Protein 6XMV (pdb70)

B-factor: mean 55.08, std 20.06, range [18.05, 166.82]

Solvent-accessible surface area: 16038 Å² total; per-residue (Å²): 53,66,32,7,12,76,50,0,8,105,96,1,22,76,64,0,76,52,54,24,168,138,123,169,44,92,9,29,10,23,14,33,21,52,24,0,0,0,2,3,101,6,77,66,103,45,22,49,118,80,0,0,108,31,0,136,85,20,111,10,24,110,18,35,49,40,84,3,80,71,100,78,103,55,18,102,59,85,95,13,57,77,13,0,140,80,21,57,50,29,11,20,16,47,17,56,1,4,37,47,64,118,34,0,9,0,1,0,54,0,51,82,124,29,31,68,76,0,44,124,55,0,48,104,70,37,42,165,47,127,29,31,56,11,42,32,99,187,176,52,149,117,27,112,48,25,60,43,8,27,0,0,88,51,19,76,26,37,123,68,139,31,54,139,44,142,127,41,50,30,5,0,0,6,40,30,74,21,28,134,42,115,47,88,123,36,0,74,69,72,1,32,160,26,19,62,109,127,4,118,13,66,4,78,95,125,28,1,80,106,2,9,84,72,32,20,60,57,6,30,129,17,0,68,181,36,95,122,0,91,53,4,16,68,42,8,65,81,23,23,80,6,0,0,7,0,4,6,52,55,56,28,55,117,34,0,5,54,39,73,95,4,12,144,19,3,79,99,102,94,51,95,93,1,14,91,53,3,18,150,34,202,17,10,71,139,47,15,82,27,0,64,40,0,12,19,0,3,108,46,12,55,60,79,14,0,27

Organism: Enterobacteria phage T4 (NCBI:txid10665)

CATH classification: 1.10.530.40

Secondary structure (DSSP, 8-state):
-HHHHHHHHHHHHHHHHHHHHT---EEEEEEETTEEEEEEEESSHHHHHHHHHHHHT-TT-SEEEEEEEE--EEPPHHHHHHH-TTS-HHHHTTEEEEEETTEEEEEEEE-HHHHHHHHHHHHHHH-SSEEEEEEEE-----SPPP-HHHHHHHHH--EEEEEE-TTS-EEEETTEEEESSS-HHHHHHHHHHHH-S--TTB--HHHHHHHHHHHHHHHHHHHHHSTTTHHHHHTS-HHHHHHHHHHHHHHHHHHHHT-HHHHHHHHTT-HHHHHHHHTTSHHHHHSHHHHHHHHHHHHHSSSTTT-

Structure (mmCIF, N/CA/C/O backbone):
data_6XMV
#
_entry.id   6XMV
#
_cell.length_a   65.040
_cell.length_b   125.900
_cell.length_c   47.920
_cell.angle_alpha   90.000
_cell.angle_beta   90.000
_cell.angle_gamma   90.000
#
_symmetry.space_group_name_H-M   'P 21 21 2'
#
loop_
_entity.id
_entity.type
_entity.pdbx_description
1 polymer Hemolysin,Endolysin
2 non-polymer 'CHLORIDE ION'
3 water water
#
loop_
_atom_site.group_PDB
_atom_site.id
_atom_site.type_symbol
_atom_site.label_atom_id
_atom_site.label_alt_id
_atom_site.label_comp_id
_atom_site.label_asym_id
_atom_site.label_entity_id
_atom_site.label_seq_id
_atom_site.pdbx_PDB_ins_code
_atom_site.Cartn_x
_atom_site.Cartn_y
_atom_site.Cartn_z
_atom_site.occupancy
_atom_site.B_iso_or_equiv
_atom_site.auth_seq_id
_atom_site.auth_comp_id
_atom_site.auth_asym_id
_atom_site.auth_atom_id
_atom_site.pdbx_PDB_model_num
ATOM 1 N N . MET A 1 1 ? 85.518 149.854 22.497 1.00 47.84 46 MET A N 1
ATOM 2 C CA . MET A 1 1 ? 84.914 148.541 22.318 1.00 45.46 46 MET A CA 1
ATOM 3 C C . MET A 1 1 ? 84.202 148.440 20.971 1.00 40.97 46 MET A C 1
ATOM 4 O O . MET A 1 1 ? 84.238 147.399 20.318 1.00 43.03 46 MET A O 1
ATOM 17 N N . GLU A 1 2 ? 83.542 149.526 20.567 1.00 43.50 47 GLU A N 1
ATOM 18 C CA . GLU A 1 2 ? 82.963 149.586 19.229 1.00 45.68 47 GLU A CA 1
ATOM 19 C C . GLU A 1 2 ? 84.027 149.315 18.174 1.00 44.10 47 GLU A C 1
ATOM 20 O O . GLU A 1 2 ? 83.819 148.518 17.251 1.00 40.61 47 GLU A O 1
ATOM 32 N N . THR A 1 3 ? 85.188 149.962 18.308 1.00 45.23 48 THR A N 1
ATOM 33 C CA . THR A 1 3 ? 86.213 149.873 17.276 1.00 44.50 48 THR A CA 1
ATOM 34 C C . THR A 1 3 ? 86.913 148.520 17.306 1.00 44.38 48 THR A C 1
ATOM 35 O O . THR A 1 3 ? 87.265 147.976 16.254 1.00 45.04 48 THR A O 1
ATOM 46 N N . ASP A 1 4 ? 87.114 147.957 18.498 1.00 42.39 49 ASP A N 1
ATOM 47 C CA . ASP A 1 4 ? 87.759 146.651 18.598 1.00 43.17 49 ASP A CA 1
ATOM 48 C C . ASP A 1 4 ? 86.841 145.532 18.124 1.00 42.22 49 ASP A C 1
ATOM 49 O O . ASP A 1 4 ? 87.285 144.619 17.419 1.00 43.03 49 ASP A O 1
ATOM 58 N N . ASP A 1 5 ? 85.567 145.569 18.518 1.00 38.02 50 ASP A N 1
ATOM 59 C CA . ASP A 1 5 ? 84.623 144.575 18.026 1.00 39.13 50 ASP A CA 1
ATOM 60 C C . ASP A 1 5 ? 84.639 144.523 16.506 1.00 38.66 50 ASP A C 1
ATOM 61 O O . ASP A 1 5 ? 84.718 143.443 15.911 1.00 39.31 50 ASP A O 1
ATOM 70 N N . ASN A 1 6 ? 84.570 145.685 15.854 1.00 37.66 51 ASN A N 1
ATOM 71 C CA . ASN A 1 6 ? 84.547 145.691 14.395 1.00 38.53 51 ASN A CA 1
ATOM 72 C C . ASN A 1 6 ? 85.905 145.306 13.830 1.00 45.89 51 ASN A C 1
ATOM 73 O O . ASN A 1 6 ? 85.989 144.513 12.885 1.00 50.22 51 ASN A O 1
ATOM 84 N N . VAL A 1 7 ? 86.979 145.850 14.403 1.00 45.89 52 VAL A N 1
ATOM 85 C CA . VAL A 1 7 ? 88.318 145.593 13.880 1.00 45.42 52 VAL A CA 1
ATOM 86 C C . VAL A 1 7 ? 88.599 144.098 13.865 1.00 45.57 52 VAL A C 1
ATOM 87 O O . VAL A 1 7 ? 89.004 143.534 12.841 1.00 43.49 52 VAL A O 1
ATOM 100 N N . MET A 1 8 ? 88.376 143.432 15.000 1.00 46.38 53 MET A N 1
ATOM 101 C CA . MET A 1 8 ? 88.637 141.998 15.086 1.00 48.00 53 MET A CA 1
ATOM 102 C C . MET A 1 8 ? 87.747 141.21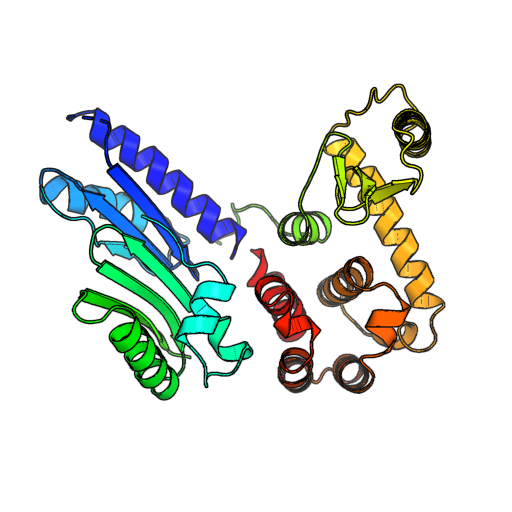7 14.128 1.00 44.91 53 MET A C 1
ATOM 103 O O . MET A 1 8 ? 88.225 140.356 13.381 1.00 51.03 53 MET A O 1
ATOM 117 N N . ALA A 1 9 ? 86.445 141.505 14.133 1.00 40.77 54 ALA A N 1
ATOM 118 C CA . ALA A 1 9 ? 85.525 140.753 13.288 1.00 48.92 54 ALA A CA 1
ATOM 119 C C . ALA A 1 9 ? 85.999 140.727 11.841 1.00 51.64 54 ALA A C 1
ATOM 120 O O . ALA A 1 9 ? 85.983 139.675 11.191 1.00 55.81 54 ALA A O 1
ATOM 127 N N . LEU A 1 10 ? 86.444 141.872 11.323 1.00 49.65 55 LEU A N 1
ATOM 128 C CA . LEU A 1 10 ? 86.855 141.927 9.925 1.00 51.74 55 LEU A CA 1
ATOM 129 C C . LEU A 1 10 ? 88.135 141.140 9.697 1.00 51.25 55 LEU A C 1
ATOM 130 O O . LEU A 1 10 ? 88.247 140.400 8.715 1.00 57.94 55 LEU A O 1
ATOM 146 N N . ARG A 1 11 ? 89.116 141.287 10.586 1.00 53.40 56 ARG A N 1
ATOM 147 C CA . ARG A 1 11 ? 90.351 140.532 10.425 1.00 49.47 56 ARG A CA 1
ATOM 148 C C . ARG A 1 11 ? 90.072 139.035 10.447 1.00 50.88 56 ARG A C 1
ATOM 149 O O . ARG A 1 11 ? 90.670 138.270 9.681 1.00 53.74 56 ARG A O 1
ATOM 170 N N . ILE A 1 12 ? 89.148 138.602 11.305 1.00 47.65 57 ILE A N 1
ATOM 171 C CA . ILE A 1 12 ? 88.766 137.195 11.341 1.00 47.92 57 ILE A CA 1
ATOM 172 C C . ILE A 1 12 ? 87.989 136.816 10.085 1.00 53.25 57 ILE A C 1
ATOM 173 O O . ILE A 1 12 ? 88.232 135.764 9.483 1.00 52.55 57 ILE A O 1
ATOM 189 N N . GLU A 1 13 ? 87.036 137.656 9.674 1.00 52.51 58 GLU A N 1
ATOM 190 C CA . GLU A 1 13 ? 86.311 137.397 8.434 1.00 51.72 58 GLU A CA 1
ATOM 191 C C . GLU A 1 13 ? 87.266 137.251 7.255 1.00 58.00 58 GLU A C 1
ATOM 192 O O . GLU A 1 13 ? 87.090 136.365 6.411 1.00 55.40 58 GLU A O 1
ATOM 204 N N . THR A 1 14 ? 88.294 138.103 7.187 1.00 62.34 59 THR A N 1
ATOM 205 C CA . THR A 1 14 ? 89.145 138.158 6.001 1.00 55.77 59 THR A CA 1
ATOM 206 C C . THR A 1 14 ? 90.232 137.093 6.027 1.00 53.81 59 THR A C 1
ATOM 207 O O . THR A 1 14 ? 90.513 136.469 4.998 1.00 57.25 59 THR A O 1
ATOM 218 N N . THR A 1 15 ? 90.871 136.879 7.177 1.00 51.20 60 THR A N 1
ATOM 219 C CA . THR A 1 15 ? 91.866 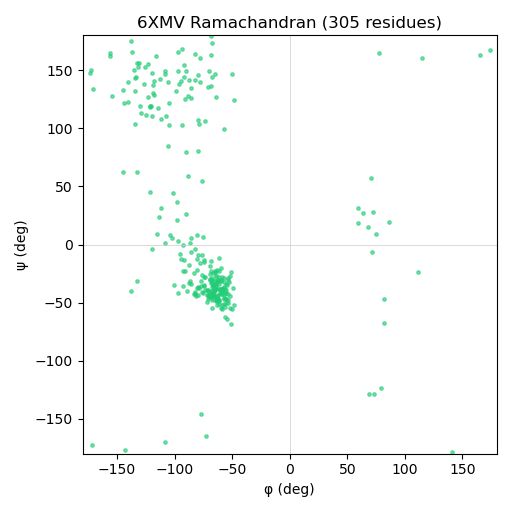135.816 7.244 1.00 59.08 60 THR A CA 1
ATOM 220 C C . THR A 1 15 ? 91.208 134.446 7.151 1.00 66.78 60 THR A C 1
ATOM 221 O O . THR A 1 15 ? 91.817 133.500 6.640 1.00 67.90 60 THR A O 1
ATOM 232 N N . ALA A 1 16 ? 89.964 134.326 7.623 1.00 65.93 61 ALA A N 1
ATOM 233 C CA . ALA A 1 16 ? 89.251 133.058 7.516 1.00 54.78 61 ALA A CA 1
ATOM 234 C C . ALA A 1 16 ? 88.847 132.777 6.073 1.00 56.77 61 ALA A C 1
ATOM 235 O O . ALA A 1 16 ? 89.097 131.685 5.551 1.00 70.64 61 ALA A O 1
ATOM 242 N N . ARG A 1 17 ? 88.224 133.751 5.406 1.00 58.35 62 ARG A N 1
ATOM 243 C CA . ARG A 1 17 ? 87.856 133.559 4.006 1.00 63.53 62 ARG A CA 1
ATOM 244 C C . ARG A 1 17 ? 89.065 133.188 3.158 1.00 72.45 62 ARG A C 1
ATOM 245 O O . ARG A 1 17 ? 88.937 132.419 2.198 1.00 73.85 62 ARG A O 1
ATOM 266 N N . SER A 1 18 ? 90.243 133.716 3.497 1.00 74.85 63 SER A N 1
ATOM 267 C CA . SER A 1 18 ? 91.455 133.364 2.765 1.00 68.61 63 SER A CA 1
ATOM 268 C C . SER A 1 18 ? 91.760 131.878 2.896 1.00 70.58 63 SER A C 1
ATOM 269 O O . SER A 1 18 ? 92.054 131.203 1.904 1.00 73.11 63 SER A O 1
ATOM 277 N N . TYR A 1 19 ? 91.696 131.350 4.121 1.00 71.19 64 TYR A N 1
ATOM 278 C CA . TYR A 1 19 ? 92.015 129.942 4.338 1.00 74.15 64 TYR A CA 1
ATOM 279 C C . TYR A 1 19 ? 91.004 129.028 3.656 1.00 78.11 64 TYR A C 1
ATOM 280 O O . TYR A 1 19 ? 91.370 127.964 3.144 1.00 81.34 64 TYR A O 1
ATOM 298 N N . LE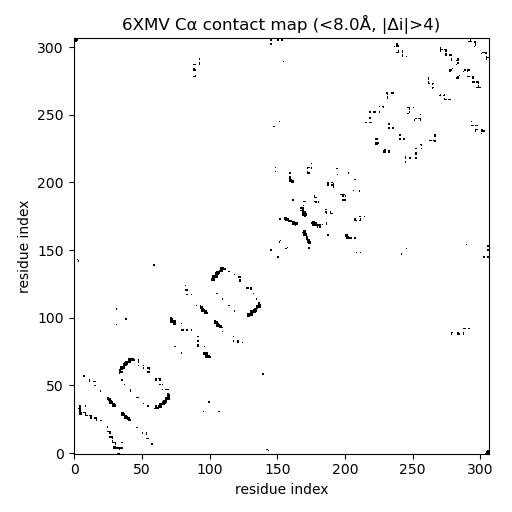U A 1 20 ? 89.728 129.416 3.644 1.00 70.46 65 LEU A N 1
ATOM 299 C CA . LEU A 1 20 ? 88.711 128.572 3.027 1.00 72.39 65 LEU A CA 1
ATOM 300 C C . LEU A 1 20 ? 88.968 128.417 1.534 1.00 76.22 65 LEU A C 1
ATOM 301 O O . LEU A 1 20 ? 89.029 127.296 1.016 1.00 80.21 65 LEU A O 1
ATOM 317 N N . ARG A 1 21 ? 89.130 129.538 0.826 1.00 80.07 66 ARG A N 1
ATOM 318 C CA . ARG A 1 21 ? 89.325 129.503 -0.620 1.00 80.44 66 ARG A CA 1
ATOM 319 C C . ARG A 1 21 ? 90.590 128.756 -1.030 1.00 83.12 66 ARG A C 1
ATOM 320 O O . ARG A 1 21 ? 90.760 128.471 -2.221 1.00 78.90 66 ARG A O 1
ATOM 341 N N . GLN A 1 22 ? 91.474 128.434 -0.085 1.00 80.13 67 GLN A N 1
ATOM 342 C CA . GLN A 1 22 ? 92.687 127.677 -0.360 1.00 79.30 67 GLN A CA 1
ATOM 343 C C . GLN A 1 22 ? 92.530 126.190 -0.047 1.00 78.34 67 GLN A C 1
ATOM 344 O O . GLN A 1 22 ? 93.533 125.498 0.159 1.00 72.65 67 GLN A O 1
ATOM 358 N N . ASN A 1 23 ? 91.296 125.691 -0.001 1.00 79.51 68 ASN A N 1
ATOM 359 C CA . ASN A 1 23 ? 91.035 124.263 0.181 1.00 78.48 68 ASN A CA 1
ATOM 360 C C . ASN A 1 23 ? 90.005 123.785 -0.836 1.00 68.57 68 ASN A C 1
ATOM 361 O O . ASN A 1 23 ? 89.362 122.754 -0.643 1.00 66.58 68 ASN A O 1
ATOM 372 N N . THR A 1 30 ? 82.491 133.018 -3.086 1.00 96.76 75 THR A N 1
ATOM 373 C CA . THR A 1 30 ? 81.744 131.776 -2.919 1.00 108.37 75 THR A CA 1
ATOM 374 C C . THR A 1 30 ? 81.499 131.391 -1.447 1.00 115.49 75 THR A C 1
ATOM 375 O O . THR A 1 30 ? 80.368 131.056 -1.093 1.00 119.99 75 THR A O 1
ATOM 385 N N . PRO A 1 31 ? 82.521 131.444 -0.589 1.00 110.56 76 PRO A N 1
ATOM 386 C CA . PRO A 1 31 ? 82.358 130.914 0.772 1.00 100.21 76 PRO A CA 1
ATOM 387 C C . PRO A 1 31 ? 81.388 131.753 1.593 1.00 96.02 76 PRO A C 1
ATOM 388 O O . PRO A 1 31 ? 80.915 132.813 1.177 1.00 91.15 76 PRO A O 1
ATOM 399 N N . GLN A 1 32 ? 81.097 131.252 2.793 1.00 89.44 77 GLN A N 1
ATOM 400 C CA . GLN A 1 32 ? 80.137 131.877 3.703 1.00 81.57 77 GLN A CA 1
ATOM 401 C C . GLN A 1 32 ? 80.742 131.924 5.103 1.00 72.25 77 GLN A C 1
ATOM 402 O O . GLN A 1 32 ? 80.789 130.907 5.802 1.00 64.30 77 GLN A O 1
ATOM 416 N N . ILE A 1 33 ? 81.201 133.106 5.508 1.00 70.50 78 ILE A N 1
ATOM 417 C CA . ILE A 1 33 ? 81.654 133.350 6.872 1.00 64.17 78 ILE A CA 1
ATOM 418 C C . ILE A 1 33 ? 81.192 134.734 7.291 1.00 53.57 78 ILE A C 1
ATOM 419 O O . ILE A 1 33 ? 81.228 135.682 6.501 1.00 56.75 78 ILE A O 1
ATOM 435 N N . SER A 1 34 ? 80.758 134.843 8.541 1.00 48.53 79 SER A N 1
ATOM 436 C CA . SER A 1 34 ? 80.338 136.110 9.111 1.00 51.95 79 SER A CA 1
ATOM 437 C C . SER A 1 34 ? 80.749 136.115 10.572 1.00 45.72 79 SER A C 1
ATOM 438 O O . SER A 1 34 ? 80.533 135.129 11.282 1.00 42.37 79 SER A O 1
ATOM 446 N N . VAL A 1 35 ? 81.359 137.213 11.007 1.00 45.54 80 VAL A N 1
ATOM 447 C CA . VAL A 1 35 ? 81.779 137.394 12.389 1.00 39.96 80 VAL A CA 1
ATOM 448 C C . VAL A 1 35 ? 81.048 138.604 12.944 1.00 40.69 80 VAL A C 1
ATOM 449 O O . VAL A 1 35 ? 81.036 139.670 12.318 1.00 43.28 80 VAL A O 1
ATOM 462 N N . VAL A 1 36 ? 80.439 138.436 14.109 1.00 37.11 81 VAL A N 1
ATOM 463 C CA . VAL A 1 36 ? 79.750 139.508 14.812 1.00 36.68 81 VAL A CA 1
ATOM 464 C C . VAL A 1 36 ? 80.441 139.699 16.151 1.00 31.41 81 VAL A C 1
ATOM 465 O O . VAL A 1 36 ? 80.780 138.721 16.823 1.00 31.03 81 VAL A O 1
ATOM 478 N N . GLY A 1 37 ? 80.656 140.954 16.534 1.00 39.34 82 GLY A N 1
ATOM 479 C CA . GLY A 1 37 ? 81.392 141.245 17.748 1.00 38.10 82 GLY A CA 1
ATOM 480 C C . GLY A 1 37 ? 80.616 142.087 18.735 1.00 35.36 82 GLY A C 1
ATOM 481 O O . GLY A 1 37 ? 80.118 143.160 18.386 1.00 40.37 82 GLY A O 1
ATOM 485 N N . TYR A 1 38 ? 80.521 141.616 19.975 1.00 33.28 83 TYR A N 1
ATOM 486 C CA . TYR A 1 38 ? 79.809 142.324 21.031 1.00 36.97 83 TYR A CA 1
ATOM 487 C C . TYR A 1 38 ? 80.562 142.117 22.334 1.00 40.61 83 TYR A C 1
ATOM 488 O O . TYR A 1 38 ? 80.768 140.975 22.755 1.00 47.26 83 TYR A O 1
ATOM 506 N N . ASN A 1 39 ? 80.983 143.217 22.959 1.00 44.74 84 ASN A N 1
ATOM 507 C CA . ASN A 1 39 ? 81.726 143.188 24.223 1.00 47.77 84 ASN A CA 1
ATOM 508 C C . ASN A 1 39 ? 83.031 142.404 24.114 1.00 45.96 84 ASN A C 1
ATOM 509 O O . ASN A 1 39 ? 83.480 141.791 25.084 1.00 48.66 84 ASN A O 1
ATOM 520 N N . ARG A 1 40 ? 83.650 142.416 22.935 1.00 45.23 85 ARG A N 1
ATOM 521 C CA . ARG A 1 40 ? 84.889 141.684 22.695 1.00 48.32 85 ARG A CA 1
ATOM 522 C C . ARG A 1 40 ? 84.654 140.181 22.636 1.00 42.59 85 ARG A C 1
ATOM 523 O O . ARG A 1 40 ? 85.582 139.424 22.338 1.00 40.30 85 ARG A O 1
ATOM 544 N N . HIS A 1 41 ? 83.437 139.734 22.939 1.00 47.86 86 HIS A N 1
ATOM 545 C CA . HIS A 1 41 ? 83.045 138.369 22.642 1.00 38.82 86 HIS A CA 1
ATOM 546 C C . HIS A 1 41 ? 82.673 138.273 21.173 1.00 37.58 86 HIS A C 1
ATOM 547 O O . HIS A 1 41 ? 82.134 139.215 20.587 1.00 40.78 86 HIS A O 1
ATOM 561 N N . LEU A 1 42 ? 82.972 137.127 20.579 1.00 39.97 87 LEU A N 1
ATOM 562 C CA . LEU A 1 42 ? 82.878 136.962 19.139 1.00 40.84 87 LEU A CA 1
ATOM 563 C C . LEU A 1 42 ? 82.020 135.755 18.808 1.00 48.23 87 LEU A C 1
ATOM 564 O O . LEU A 1 42 ? 82.133 134.702 19.444 1.00 50.03 87 LEU A O 1
ATOM 580 N N . LEU A 1 43 ? 81.173 135.925 17.798 1.00 46.08 88 LEU A N 1
ATOM 581 C CA . LEU A 1 43 ? 80.212 134.925 17.360 1.00 40.16 88 LEU A CA 1
ATOM 582 C C . LEU A 1 43 ? 80.516 134.598 15.905 1.00 42.23 88 LEU A C 1
ATOM 583 O O . LEU A 1 43 ? 80.474 135.485 15.043 1.00 41.47 88 LEU A O 1
ATOM 599 N N . LEU A 1 44 ? 80.837 133.337 15.635 1.00 43.47 89 LEU A N 1
ATOM 600 C CA . LEU A 1 44 ? 81.214 132.895 14.299 1.00 46.39 89 LEU A CA 1
ATOM 601 C C . LEU A 1 44 ? 80.014 132.250 13.619 1.00 39.60 89 LEU A C 1
ATOM 602 O O . LEU A 1 44 ? 79.343 131.400 14.212 1.00 34.37 89 LEU A O 1
ATOM 618 N N . LEU A 1 45 ? 79.751 132.657 12.379 1.00 39.84 90 LEU A N 1
ATOM 619 C CA . LEU A 1 45 ? 78.581 132.211 11.638 1.00 42.05 90 LEU A CA 1
ATOM 620 C C . LEU A 1 45 ? 78.983 131.857 10.215 1.00 40.76 90 LEU A C 1
ATOM 621 O O . LEU A 1 45 ? 79.918 132.434 9.656 1.00 45.95 90 LEU A O 1
ATOM 637 N N . GLY A 1 46 ? 78.261 130.903 9.632 1.00 48.83 91 GLY A N 1
ATOM 638 C CA . GLY A 1 46 ? 78.522 130.479 8.268 1.00 61.75 91 GLY A CA 1
ATOM 639 C C . GLY A 1 46 ? 78.378 128.983 8.056 1.00 59.76 91 GLY A C 1
ATOM 640 O O . GLY A 1 46 ? 78.037 128.245 8.987 1.00 51.34 91 GLY A O 1
ATOM 644 N N . GLN A 1 47 ? 78.636 128.531 6.827 1.00 68.85 92 GLN A N 1
ATOM 645 C CA . GLN A 1 47 ? 78.571 127.120 6.459 1.00 71.03 92 GLN A CA 1
ATOM 646 C C . GLN A 1 47 ? 79.924 126.678 5.918 1.00 64.55 92 GLN A C 1
ATOM 647 O O . GLN A 1 47 ? 80.391 127.194 4.896 1.00 57.23 92 GLN A O 1
ATOM 661 N N . VAL A 1 48 ? 80.542 125.716 6.597 1.00 69.92 93 VAL A N 1
ATOM 662 C CA . VAL A 1 48 ? 81.795 125.117 6.163 1.00 71.65 93 VAL A CA 1
ATOM 663 C C . VAL A 1 48 ? 81.539 123.641 5.863 1.00 74.59 93 VAL A C 1
ATOM 664 O O . VAL A 1 48 ? 80.527 123.064 6.268 1.00 73.91 93 VAL A O 1
ATOM 677 N N . ALA A 1 49 ? 82.464 123.033 5.118 1.00 75.79 94 ALA A N 1
ATOM 678 C CA . ALA A 1 49 ? 82.254 121.667 4.650 1.00 72.30 94 ALA A CA 1
ATOM 679 C C . ALA A 1 49 ? 82.616 120.624 5.705 1.00 72.11 94 ALA A C 1
ATOM 680 O O . ALA A 1 49 ? 81.901 119.628 5.859 1.00 64.67 94 ALA A O 1
ATOM 687 N N . THR A 1 50 ? 83.713 120.822 6.435 1.00 67.99 95 THR A N 1
ATOM 688 C CA . THR A 1 50 ? 84.209 119.818 7.365 1.00 68.06 95 THR A CA 1
ATOM 689 C C . THR A 1 50 ? 84.315 120.376 8.780 1.00 64.05 95 THR A C 1
ATOM 690 O O . THR A 1 50 ? 84.453 121.582 8.997 1.00 62.18 95 THR A O 1
ATOM 701 N N . GLU A 1 51 ? 84.248 119.456 9.746 1.00 63.75 96 GLU A N 1
ATOM 702 C CA . GLU A 1 51 ? 84.394 119.793 11.157 1.00 58.13 96 GLU A CA 1
ATOM 703 C C . GLU A 1 51 ? 85.784 120.319 11.492 1.00 62.75 96 GLU A C 1
ATOM 704 O O . GLU A 1 51 ? 85.945 121.005 12.506 1.00 56.60 96 GLU A O 1
ATOM 716 N N . GLY A 1 52 ? 86.789 120.002 10.679 1.00 67.23 97 GLY A N 1
ATOM 717 C CA . GLY A 1 52 ? 88.145 120.434 10.949 1.00 59.28 97 GLY A CA 1
ATOM 718 C C . GLY A 1 52 ? 88.365 121.879 10.564 1.00 65.64 97 GLY A C 1
ATOM 719 O O . GLY A 1 52 ? 89.088 122.612 11.247 1.00 59.71 97 GLY A O 1
ATOM 723 N N . GLU A 1 53 ? 87.742 122.296 9.459 1.00 69.73 98 GLU A N 1
ATOM 724 C CA . GLU A 1 53 ? 87.789 123.700 9.063 1.00 71.69 98 GLU A CA 1
ATOM 725 C C . GLU A 1 53 ? 87.043 124.576 10.063 1.00 59.58 98 GLU A C 1
ATOM 726 O O . GLU A 1 53 ? 87.523 125.653 10.434 1.00 60.53 98 GLU A O 1
ATOM 738 N N . LYS A 1 54 ? 85.863 124.136 10.501 1.00 60.37 99 LYS A N 1
ATOM 739 C CA . LYS A 1 54 ? 85.140 124.872 11.530 1.00 62.03 99 LYS A CA 1
ATOM 740 C C . LYS A 1 54 ? 86.003 125.053 12.771 1.00 59.37 99 LYS A C 1
ATOM 741 O O . LYS A 1 54 ? 85.975 126.111 13.412 1.00 54.96 99 LYS A O 1
ATOM 760 N N . GLN A 1 55 ? 86.787 124.032 13.119 1.00 64.54 100 GLN A N 1
ATOM 761 C CA . GLN A 1 55 ? 87.650 124.130 14.290 1.00 65.56 100 GLN A CA 1
ATOM 762 C C . GLN A 1 55 ? 88.853 125.026 14.022 1.00 55.86 100 GLN A C 1
ATOM 763 O O . GLN A 1 55 ? 89.385 125.642 14.952 1.00 54.78 100 GLN A O 1
ATOM 777 N N . PHE A 1 56 ? 89.286 125.120 12.764 1.00 59.66 101 PHE A N 1
ATOM 778 C CA . PHE A 1 56 ? 90.413 125.981 12.424 1.00 64.40 101 PHE A CA 1
ATOM 779 C C . PHE A 1 56 ? 90.007 127.449 12.410 1.00 63.67 101 PHE A C 1
ATOM 780 O O . PHE A 1 56 ? 90.758 128.308 12.890 1.00 59.96 101 PHE A O 1
ATOM 797 N N . VAL A 1 57 ? 88.827 127.755 11.863 1.00 57.93 102 VAL A N 1
ATOM 798 C CA . VAL A 1 57 ? 88.326 129.125 11.900 1.00 50.72 102 VAL A CA 1
ATOM 799 C C . VAL A 1 57 ? 88.128 129.578 13.336 1.00 50.13 102 VAL A C 1
ATOM 800 O O . VAL A 1 57 ? 88.219 130.773 13.638 1.00 51.75 102 VAL A O 1
ATOM 813 N N . GLY A 1 58 ? 87.859 128.639 14.245 1.00 48.73 103 GLY A N 1
ATOM 814 C CA . GLY A 1 58 ? 87.729 128.993 15.646 1.00 50.93 103 GLY A CA 1
ATOM 815 C C . GLY A 1 58 ? 89.054 129.316 16.303 1.00 53.50 103 GLY A C 1
ATOM 816 O O . GLY A 1 58 ? 89.099 130.081 17.270 1.00 50.17 103 GLY A O 1
ATOM 820 N N . GLN A 1 59 ? 90.148 128.735 15.803 1.00 59.77 104 GLN A N 1
ATOM 821 C CA . GLN A 1 59 ? 91.460 129.081 16.335 1.00 64.25 104 GLN A CA 1
ATOM 822 C C . GLN A 1 59 ? 91.906 130.452 15.851 1.00 56.21 104 GLN A C 1
ATOM 823 O O . GLN A 1 59 ? 92.586 131.178 16.586 1.00 58.28 104 GLN A O 1
ATOM 837 N N . ILE A 1 60 ? 91.545 130.814 14.620 1.00 44.66 105 ILE A N 1
ATOM 838 C CA . ILE A 1 60 ? 91.823 132.161 14.132 1.00 54.10 105 ILE A CA 1
ATOM 839 C C . ILE A 1 60 ? 91.260 133.191 15.100 1.00 57.77 105 ILE A C 1
ATOM 840 O O . ILE A 1 60 ? 91.951 134.126 15.517 1.00 58.17 105 ILE A O 1
ATOM 856 N N . ALA A 1 61 ? 89.988 133.028 15.473 1.00 57.81 106 ALA A N 1
ATOM 857 C CA . ALA A 1 61 ? 89.361 133.959 16.405 1.00 56.58 106 ALA A CA 1
ATOM 858 C C . ALA A 1 61 ? 90.049 133.920 17.766 1.00 55.27 106 ALA A C 1
ATOM 859 O O . ALA A 1 61 ? 90.367 134.966 18.344 1.00 55.99 106 ALA A O 1
ATOM 866 N N . ARG A 1 62 ? 90.290 132.720 18.297 1.00 51.20 107 ARG A N 1
ATOM 867 C CA . ARG A 1 62 ? 90.888 132.617 19.622 1.00 59.61 107 ARG A CA 1
ATOM 868 C C . ARG A 1 62 ? 92.333 133.101 19.656 1.00 61.31 107 ARG A C 1
ATOM 869 O O . ARG A 1 62 ? 92.863 133.329 20.749 1.00 55.20 107 ARG A O 1
ATOM 890 N N . SER A 1 63 ? 92.978 133.273 18.499 1.00 63.51 108 SER A N 1
ATOM 891 C CA . SER A 1 63 ? 94.297 133.892 18.459 1.00 62.77 108 SER A CA 1
ATOM 892 C C . SER A 1 63 ? 94.236 135.403 18.640 1.00 62.57 108 SER A C 1
ATOM 893 O O . SER A 1 63 ? 95.286 136.037 18.797 1.00 61.73 108 SER A O 1
ATOM 901 N N . GLU A 1 64 ? 93.040 135.992 18.625 1.00 62.75 109 GLU A N 1
ATOM 902 C CA . GLU A 1 64 ? 92.886 137.416 18.899 1.00 53.03 109 GLU A CA 1
ATOM 903 C C . GLU A 1 64 ? 93.084 137.659 20.386 1.00 49.06 109 GLU A C 1
ATOM 904 O O . GLU A 1 64 ? 92.221 137.324 21.204 1.00 44.51 109 GLU A O 1
ATOM 916 N N . GLN A 1 65 ? 94.232 138.236 20.733 1.00 56.07 110 GLN A N 1
ATOM 917 C CA . GLN A 1 65 ? 94.561 138.456 22.135 1.00 54.09 110 GLN A CA 1
ATOM 918 C C . GLN A 1 65 ? 93.494 139.284 22.837 1.00 46.81 110 GLN A C 1
ATOM 919 O O . GLN A 1 65 ? 93.282 139.124 24.045 1.00 45.14 110 GLN A O 1
ATOM 933 N N . ALA A 1 66 ? 92.805 140.158 22.103 1.00 50.94 111 ALA A N 1
ATOM 934 C CA . ALA A 1 66 ? 91.807 141.058 22.668 1.00 47.55 111 ALA A CA 1
ATOM 935 C C . ALA A 1 66 ? 90.417 140.439 22.769 1.00 47.41 111 ALA A C 1
ATOM 936 O O . ALA A 1 66 ? 89.481 141.120 23.199 1.00 42.74 111 ALA A O 1
ATOM 943 N N . ALA A 1 67 ? 90.252 139.182 22.374 1.00 44.51 112 ALA A N 1
ATOM 944 C CA . ALA A 1 67 ? 88.972 138.503 22.481 1.00 38.00 112 ALA A CA 1
ATOM 945 C C . ALA A 1 67 ? 88.864 137.847 23.846 1.00 40.56 112 ALA A C 1
ATOM 946 O O . ALA A 1 67 ? 89.763 137.106 24.255 1.00 50.32 112 ALA A O 1
ATOM 953 N N . GLU A 1 68 ? 87.769 138.123 24.549 1.00 52.53 113 GLU A N 1
ATOM 954 C CA . GLU A 1 68 ? 87.505 137.510 25.843 1.00 59.87 113 GLU A CA 1
ATOM 955 C C . GLU A 1 68 ? 86.447 136.414 25.755 1.00 52.31 113 GLU A C 1
ATOM 956 O O . GLU A 1 68 ? 86.017 135.889 26.788 1.00 48.82 113 GLU A O 1
ATOM 968 N N . GLY A 1 69 ? 86.033 136.050 24.542 1.00 45.97 114 GLY A N 1
ATOM 969 C CA . GLY A 1 69 ? 85.143 134.929 24.322 1.00 37.63 114 GLY A CA 1
ATOM 970 C C . GLY A 1 69 ? 84.984 134.648 22.842 1.00 40.69 114 GLY A C 1
ATOM 971 O O . GLY A 1 69 ? 85.086 135.571 22.029 1.00 40.41 114 GLY A O 1
ATOM 975 N N . VAL A 1 70 ? 84.751 133.388 22.471 1.00 41.70 115 VAL A N 1
ATOM 976 C CA . VAL A 1 70 ? 84.523 133.019 21.076 1.00 38.68 115 VAL A CA 1
ATOM 977 C C . VAL A 1 70 ? 83.427 131.962 21.026 1.00 43.17 115 VAL A C 1
ATOM 978 O O . VAL A 1 70 ? 83.551 130.900 21.646 1.00 41.94 115 VAL A O 1
ATOM 991 N N . TYR A 1 71 ? 82.359 132.255 20.288 1.00 50.82 116 TYR A N 1
ATOM 992 C CA . TYR A 1 71 ? 81.206 131.373 20.135 1.00 41.69 116 TYR A CA 1
ATOM 993 C C . TYR A 1 71 ? 81.179 130.878 18.691 1.00 43.56 116 TYR A C 1
ATOM 994 O O . TYR A 1 71 ? 80.842 131.641 17.777 1.00 37.88 116 TYR A O 1
ATOM 1012 N N . ASN A 1 72 ? 81.512 129.603 18.485 1.00 42.99 117 ASN A N 1
ATOM 1013 C CA . ASN A 1 72 ? 81.584 129.023 17.143 1.00 36.09 117 ASN A CA 1
ATOM 1014 C C . ASN A 1 72 ? 80.250 128.359 16.811 1.00 41.92 117 ASN A C 1
ATOM 1015 O O . ASN A 1 72 ? 79.956 127.252 17.275 1.00 38.91 117 ASN A O 1
ATOM 1026 N N . TYR A 1 73 ? 79.440 129.038 15.997 1.00 44.70 118 TYR A N 1
ATOM 1027 C CA . TYR A 1 73 ? 78.155 128.498 15.571 1.00 42.18 118 TYR A CA 1
ATOM 1028 C C . TYR A 1 73 ? 78.098 128.404 14.054 1.00 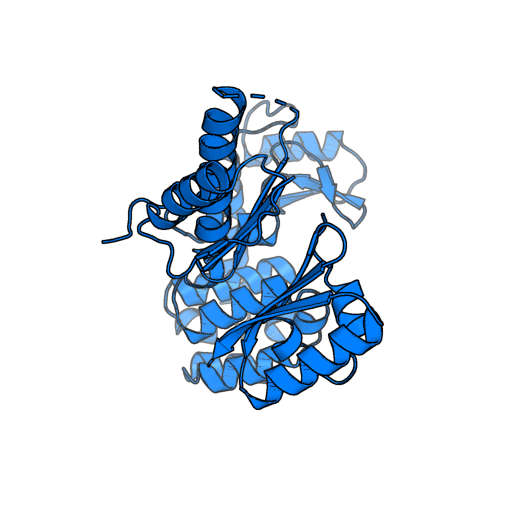45.65 118 TYR A C 1
ATOM 1029 O O . TYR A 1 73 ? 77.101 128.773 13.423 1.00 46.52 118 TYR A O 1
ATOM 1047 N N . ILE A 1 74 ? 79.169 127.905 13.480 1.00 37.72 119 ILE A N 1
ATOM 1048 C CA . ILE A 1 74 ? 79.248 127.601 12.061 1.00 48.03 119 ILE A CA 1
ATOM 1049 C C . ILE A 1 74 ? 78.683 126.208 11.851 1.00 52.88 119 ILE A C 1
ATOM 1050 O O . ILE A 1 74 ? 78.993 125.282 12.609 1.00 59.64 119 ILE A O 1
ATOM 1066 N N . THR A 1 75 ? 77.846 126.052 10.832 1.00 59.46 120 THR A N 1
ATOM 1067 C CA . THR A 1 75 ? 77.274 124.750 10.519 1.00 65.59 120 THR A CA 1
ATOM 1068 C C . THR A 1 75 ? 78.157 124.027 9.508 1.00 65.99 120 THR A C 1
ATOM 1069 O O . THR A 1 75 ? 78.894 124.652 8.740 1.00 64.05 120 THR A O 1
ATOM 1080 N N . VAL A 1 76 ? 78.084 122.697 9.520 1.00 64.61 121 VAL A N 1
ATOM 1081 C CA . VAL A 1 76 ? 78.913 121.854 8.664 1.00 63.19 121 VAL A CA 1
ATOM 1082 C C . VAL A 1 76 ? 78.021 121.275 7.572 1.00 59.39 121 VAL A C 1
ATOM 1083 O O . VAL A 1 76 ? 77.163 120.426 7.843 1.00 47.54 121 VAL A O 1
ATOM 1096 N N . ALA A 1 77 ? 78.228 121.731 6.337 1.00 62.52 122 ALA A N 1
ATOM 1097 C CA . ALA A 1 77 ? 77.442 121.283 5.190 1.00 61.19 122 ALA A CA 1
ATOM 1098 C C . ALA A 1 77 ? 77.887 119.900 4.716 1.00 70.39 122 ALA A C 1
ATOM 1099 O O . ALA A 1 77 ? 77.909 119.619 3.515 1.00 67.83 122 ALA A O 1
ATOM 1106 N N . GLY A 1 88 ? 72.122 136.417 6.578 1.00 72.69 133 GLY A N 1
ATOM 1107 C CA . GLY A 1 88 ? 72.024 136.888 7.949 1.00 71.23 133 GLY A CA 1
ATOM 1108 C C . GLY A 1 88 ? 71.671 138.363 8.039 1.00 66.28 133 GLY A C 1
ATOM 1109 O O . GLY A 1 88 ? 71.713 139.074 7.033 1.00 69.79 133 GLY A O 1
ATOM 1112 N N . ASP A 1 89 ? 71.313 138.825 9.241 1.00 56.60 134 ASP A N 1
ATOM 1113 C CA . ASP A 1 89 ? 70.995 140.235 9.448 1.00 59.73 134 ASP A CA 1
ATOM 1114 C C . ASP A 1 89 ? 70.834 140.566 10.930 1.00 58.68 134 ASP A C 1
ATOM 1115 O O . ASP A 1 89 ? 70.160 139.840 11.671 1.00 48.40 134 ASP A O 1
ATOM 1124 N N . THR A 1 90 ? 71.447 141.666 11.366 1.00 48.79 135 THR A N 1
ATOM 1125 C CA . THR A 1 90 ? 71.295 142.132 12.737 1.00 46.27 135 THR A CA 1
ATOM 1126 C C . THR A 1 90 ? 70.002 142.928 12.897 1.00 51.60 135 THR A C 1
ATOM 1127 O O . THR A 1 90 ? 69.607 143.687 12.005 1.00 44.31 135 THR A O 1
ATOM 1138 N N . TRP A 1 91 ? 69.342 142.749 14.043 1.00 48.99 136 TRP A N 1
ATOM 1139 C CA . TRP A 1 91 ? 68.065 143.410 14.279 1.00 44.62 136 TRP A CA 1
ATOM 1140 C C . TRP A 1 91 ? 68.291 144.902 14.470 1.00 48.90 136 TRP A C 1
ATOM 1141 O O . TRP A 1 91 ? 69.202 145.313 15.196 1.00 47.97 136 TRP A O 1
ATOM 1162 N N . ASN A 1 92 ? 67.456 145.712 13.824 1.00 51.10 137 ASN A N 1
ATOM 1163 C CA . ASN A 1 92 ? 67.529 147.156 13.971 1.00 38.88 137 ASN A CA 1
ATOM 1164 C C . ASN A 1 92 ? 66.793 147.597 15.230 1.00 32.44 137 ASN A C 1
ATOM 1165 O O . ASN A 1 92 ? 66.002 146.853 15.813 1.00 38.33 137 ASN A O 1
ATOM 1176 N N . THR A 1 93 ? 67.067 148.830 15.647 1.00 35.21 138 THR A N 1
ATOM 1177 C CA . THR A 1 93 ? 66.581 149.300 16.942 1.00 47.07 138 THR A CA 1
ATOM 1178 C C . THR A 1 93 ? 65.065 149.150 17.058 1.00 44.69 138 THR A C 1
ATOM 1179 O O . THR A 1 93 ? 64.553 148.654 18.068 1.00 34.31 138 THR A O 1
ATOM 1190 N N . SER A 1 94 ? 64.327 149.565 16.027 1.00 40.68 139 SER A N 1
ATOM 1191 C CA . SER A 1 94 ? 62.871 149.529 16.113 1.00 33.97 139 SER A CA 1
ATOM 1192 C C . SER A 1 94 ? 62.351 148.097 16.194 1.00 37.72 139 SER A C 1
ATOM 1193 O O . SER A 1 94 ? 61.441 147.807 16.981 1.00 38.10 139 SER A O 1
ATOM 1201 N N . LYS A 1 95 ? 62.910 147.187 15.391 1.00 37.87 140 LYS A N 1
ATOM 1202 C CA . LYS A 1 95 ? 62.460 145.800 15.428 1.00 29.73 140 LYS A CA 1
ATOM 1203 C C . LYS A 1 95 ? 62.681 145.174 16.798 1.00 28.43 140 LYS A C 1
ATOM 1204 O O . LYS A 1 95 ? 61.891 144.325 17.227 1.00 35.05 140 LYS A O 1
ATOM 1223 N N . VAL A 1 96 ? 63.746 145.563 17.496 1.00 30.47 141 VAL A N 1
ATOM 1224 C CA . VAL A 1 96 ? 63.928 145.082 18.860 1.00 30.23 141 VAL A CA 1
ATOM 1225 C C . VAL A 1 96 ? 62.865 145.679 19.777 1.00 30.42 141 VAL A C 1
ATOM 1226 O O . VAL A 1 96 ? 62.319 144.993 20.649 1.00 31.53 141 VAL A O 1
ATOM 1239 N N . ARG A 1 97 ? 62.542 146.958 19.588 1.00 26.92 142 ARG A N 1
ATOM 1240 C CA . ARG A 1 97 ? 61.549 147.590 20.447 1.00 30.81 142 ARG A CA 1
ATOM 1241 C C . ARG A 1 97 ? 60.168 146.975 20.242 1.00 32.95 142 ARG A C 1
ATOM 1242 O O . ARG A 1 97 ? 59.423 146.776 21.210 1.00 27.32 142 ARG A O 1
ATOM 1263 N N . ALA A 1 98 ? 59.817 146.649 18.994 1.00 32.15 143 ALA A N 1
ATOM 1264 C CA . ALA A 1 98 ? 58.581 145.912 18.748 1.00 30.47 143 ALA A CA 1
ATOM 1265 C C . ALA A 1 98 ? 58.551 144.598 19.517 1.00 34.73 143 ALA A C 1
ATOM 1266 O O . ALA A 1 98 ? 57.477 144.143 19.927 1.00 38.14 143 ALA A O 1
ATOM 1273 N N . THR A 1 99 ? 59.713 143.981 19.727 1.00 33.41 144 THR A N 1
ATOM 1274 C CA . THR A 1 99 ? 59.797 142.655 20.319 1.00 31.05 144 THR A CA 1
ATOM 1275 C C . THR A 1 99 ? 59.973 142.666 21.835 1.00 29.62 144 THR A C 1
ATOM 1276 O O . THR A 1 99 ? 59.633 141.672 22.486 1.00 27.18 144 THR A O 1
ATOM 1287 N N . LEU A 1 100 ? 60.478 143.757 22.416 1.00 34.52 145 LEU A N 1
ATOM 1288 C CA . LEU A 1 100 ? 60.786 143.808 23.842 1.00 35.90 145 LEU A CA 1
ATOM 1289 C C . LEU A 1 100 ? 59.896 144.787 24.605 1.00 35.00 145 LEU A C 1
ATOM 1290 O O . LEU A 1 100 ? 60.287 145.265 25.675 1.00 35.67 145 LEU A O 1
ATOM 1306 N N . LEU A 1 101 ? 58.706 145.087 24.083 1.00 34.60 146 LEU A N 1
ATOM 1307 C CA . LEU A 1 101 ? 57.731 145.901 24.807 1.00 31.78 146 LEU A CA 1
ATOM 1308 C C . LEU A 1 101 ? 57.553 145.402 26.235 1.00 29.26 146 LEU A C 1
ATOM 1309 O O . LEU A 1 101 ? 57.232 144.232 26.460 1.00 34.69 146 LEU A O 1
ATOM 1325 N N . GLY A 1 102 ? 57.749 146.300 27.201 1.00 32.84 147 GLY A N 1
ATOM 1326 C CA . GLY A 1 102 ? 57.710 145.974 28.613 1.00 34.20 147 GLY A CA 1
ATOM 1327 C C . GLY A 1 102 ? 59.054 146.071 29.304 1.00 37.61 147 GLY A C 1
ATOM 1328 O O . GLY A 1 102 ? 59.097 146.237 30.531 1.00 31.90 147 GLY A O 1
ATOM 1332 N N . ILE A 1 103 ? 60.153 145.962 28.551 1.00 35.84 148 ILE A N 1
ATOM 1333 C CA . ILE A 1 103 ? 61.499 146.127 29.085 1.00 38.83 148 ILE A CA 1
ATOM 1334 C C . ILE A 1 103 ? 61.905 147.583 28.921 1.00 36.64 148 ILE A C 1
ATOM 1335 O O . ILE A 1 103 ? 61.561 148.228 27.926 1.00 37.61 148 ILE A O 1
ATOM 1351 N N . SER A 1 104 ? 62.653 148.098 29.889 1.00 41.51 149 SER A N 1
ATOM 1352 C CA . SER A 1 104 ? 63.040 149.496 29.858 1.00 42.25 149 SER A CA 1
ATOM 1353 C C . SER A 1 104 ? 63.955 149.766 28.665 1.00 45.50 149 SER A C 1
ATOM 1354 O O . SER A 1 104 ? 64.748 148.906 28.276 1.00 45.60 149 SER A O 1
ATOM 1362 N N . PRO A 1 105 ? 63.879 150.959 28.074 1.00 54.92 150 PRO A N 1
ATOM 1363 C CA . PRO A 1 105 ? 64.823 151.293 26.992 1.00 57.15 150 PRO A CA 1
ATOM 1364 C C . PRO A 1 105 ? 66.280 151.106 27.387 1.00 52.14 150 PRO A C 1
ATOM 1365 O O . PRO A 1 105 ? 67.122 150.818 26.526 1.00 41.67 150 PRO A O 1
ATOM 1376 N N . ALA A 1 106 ? 66.604 151.261 28.671 1.00 53.30 151 ALA A N 1
ATOM 1377 C CA . ALA A 1 106 ? 67.982 151.089 29.110 1.00 43.32 151 ALA A CA 1
ATOM 1378 C C . ALA A 1 106 ? 68.421 149.638 28.976 1.00 47.37 151 ALA A C 1
ATOM 1379 O O . ALA A 1 106 ? 69.511 149.352 28.468 1.00 48.52 151 ALA A O 1
ATOM 1386 N N . THR A 1 107 ? 67.586 148.702 29.429 1.00 48.22 152 THR A N 1
ATOM 1387 C CA . THR A 1 107 ? 67.951 147.295 29.319 1.00 42.98 152 THR A CA 1
ATOM 1388 C C . THR A 1 107 ? 67.968 146.826 27.870 1.00 40.20 152 THR A C 1
ATOM 1389 O O . THR A 1 107 ? 68.778 145.967 27.513 1.00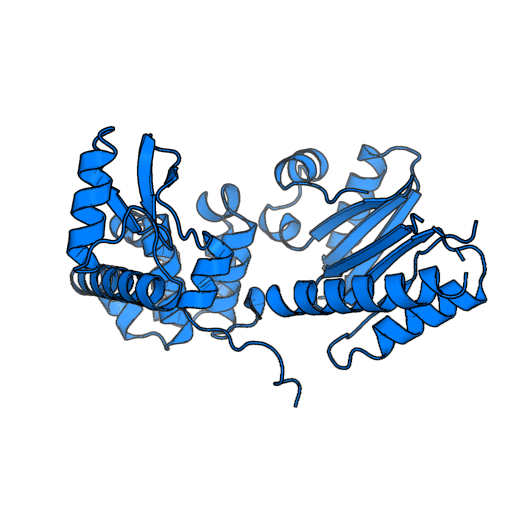 38.96 152 THR A O 1
ATOM 1400 N N . GLN A 1 108 ? 67.096 147.371 27.020 1.00 40.55 153 GLN A N 1
ATOM 1401 C CA . GLN A 1 108 ? 67.124 146.994 25.612 1.00 44.97 153 GLN A CA 1
ATOM 1402 C C . GLN A 1 108 ? 68.415 147.429 24.932 1.00 39.82 153 GLN A C 1
ATOM 1403 O O . GLN A 1 108 ? 68.797 146.841 23.913 1.00 33.06 153 GLN A O 1
ATOM 1417 N N . ALA A 1 109 ? 69.095 148.441 25.474 1.00 40.74 154 ALA A N 1
ATOM 1418 C CA . ALA A 1 109 ? 70.339 148.920 24.884 1.00 44.15 154 ALA A CA 1
ATOM 1419 C C . ALA A 1 109 ? 71.514 147.987 25.141 1.00 38.64 154 ALA A C 1
ATOM 1420 O O . ALA A 1 109 ? 72.558 148.146 24.503 1.00 39.60 154 ALA A O 1
ATOM 1427 N N . ARG A 1 110 ? 71.374 147.031 26.055 1.00 37.91 155 ARG A N 1
ATOM 1428 C CA . ARG A 1 110 ? 72.423 146.062 26.357 1.00 38.99 155 ARG A CA 1
ATOM 1429 C C . ARG A 1 110 ? 72.139 144.724 25.683 1.00 40.12 155 ARG A C 1
ATOM 1430 O O . ARG A 1 110 ? 72.268 143.663 26.300 1.00 43.78 155 ARG A O 1
ATOM 1451 N N . VAL A 1 111 ? 71.732 144.752 24.413 1.00 36.02 156 VAL A N 1
ATOM 1452 C CA . VAL A 1 111 ? 71.301 143.544 23.718 1.00 33.91 156 VAL A CA 1
ATOM 1453 C C . VAL A 1 111 ? 71.493 143.672 22.209 1.00 32.33 156 VAL A C 1
ATOM 1454 O O . VAL A 1 111 ? 71.025 144.631 21.585 1.00 45.20 156 VAL A O 1
ATOM 1467 N N . LYS A 1 112 ? 72.164 142.692 21.611 1.00 34.93 157 LYS A N 1
ATOM 1468 C CA . LYS A 1 112 ? 72.289 142.560 20.165 1.00 35.96 157 LYS A CA 1
ATOM 1469 C C . LYS A 1 112 ? 71.534 141.309 19.727 1.00 32.95 157 LYS A C 1
ATOM 1470 O O . LYS A 1 112 ? 71.538 140.298 20.433 1.00 34.48 157 LYS A O 1
ATOM 1489 N N . ILE A 1 113 ? 70.877 141.374 18.574 1.00 28.21 158 ILE A N 1
ATOM 1490 C CA . ILE A 1 113 ? 70.088 140.256 18.070 1.00 27.90 158 ILE A CA 1
ATOM 1491 C C . ILE A 1 113 ? 70.407 140.059 16.595 1.00 29.95 158 ILE A C 1
ATOM 1492 O O . ILE A 1 113 ? 70.416 141.021 15.819 1.00 33.18 158 ILE A O 1
ATOM 1508 N N . ILE A 1 114 ? 70.669 138.813 16.214 1.00 31.24 159 ILE A N 1
ATOM 1509 C CA . ILE A 1 114 ? 71.037 138.458 14.851 1.00 36.93 159 ILE A CA 1
ATOM 1510 C C . ILE A 1 114 ? 70.240 137.227 14.451 1.00 32.76 159 ILE A C 1
ATOM 1511 O O . ILE A 1 114 ? 70.005 136.335 15.273 1.00 32.20 159 ILE A O 1
ATOM 1527 N N . THR A 1 115 ? 69.830 137.176 13.187 1.00 35.56 160 THR A N 1
ATOM 1528 C CA . THR A 1 115 ? 69.208 135.992 12.603 1.00 41.81 160 THR A CA 1
ATOM 1529 C C . THR A 1 115 ? 70.071 135.533 11.433 1.00 40.40 160 THR A C 1
ATOM 1530 O O . THR A 1 115 ? 70.133 136.210 10.402 1.00 39.31 160 THR A O 1
ATOM 1541 N N . TYR A 1 116 ? 70.738 134.388 11.597 1.00 45.09 161 TYR A N 1
ATOM 1542 C CA . TYR A 1 116 ? 71.561 133.783 10.554 1.00 49.66 161 TYR A CA 1
ATOM 1543 C C . TYR A 1 116 ? 71.025 132.391 10.263 1.00 39.56 161 TYR A C 1
ATOM 1544 O O . TYR A 1 116 ? 71.019 131.528 11.146 1.00 45.84 161 TYR A O 1
ATOM 1562 N N . GLY A 1 117 ? 70.600 132.168 9.028 1.00 49.00 162 GLY A N 1
ATOM 1563 C CA . GLY A 1 117 ? 69.898 130.933 8.724 1.00 59.93 162 GLY A CA 1
ATOM 1564 C C . GLY A 1 117 ? 68.534 130.933 9.390 1.00 55.23 162 GLY A C 1
ATOM 1565 O O . GLY A 1 117 ? 67.747 131.880 9.256 1.00 43.25 162 GLY A O 1
ATOM 1569 N N . ASN A 1 118 ? 68.248 129.861 10.126 1.00 54.86 163 ASN A N 1
ATOM 1570 C CA . ASN A 1 118 ? 66.988 129.713 10.845 1.00 58.69 163 ASN A CA 1
ATOM 1571 C C . ASN A 1 118 ? 67.203 129.758 12.354 1.00 57.13 163 ASN A C 1
ATOM 1572 O O . ASN A 1 118 ? 66.475 129.115 13.117 1.00 51.32 163 ASN A O 1
ATOM 1583 N N . VAL A 1 119 ? 68.207 130.513 12.792 1.00 48.36 164 VAL A N 1
ATOM 1584 C CA . VAL A 1 119 ? 68.538 130.644 14.201 1.00 46.52 164 VAL A CA 1
ATOM 1585 C C . VAL A 1 119 ? 68.560 132.123 14.551 1.00 42.41 164 VAL A C 1
ATOM 1586 O O . VAL A 1 119 ? 68.806 132.980 13.697 1.00 41.39 164 VAL A O 1
ATOM 1599 N N . THR A 1 120 ? 68.281 132.423 15.815 1.00 34.91 165 THR A N 1
ATOM 1600 C CA . THR A 1 120 ? 68.274 133.790 16.311 1.00 35.59 165 THR A CA 1
ATOM 1601 C C . THR A 1 120 ? 69.111 133.833 17.576 1.00 40.81 165 THR A C 1
ATOM 1602 O O . THR A 1 120 ? 68.796 133.145 18.553 1.00 37.85 165 THR A O 1
ATOM 1613 N N . TYR A 1 121 ? 70.176 134.634 17.552 1.00 33.81 166 TYR A N 1
ATOM 1614 C CA . TYR A 1 121 ? 71.131 134.713 18.644 1.00 28.99 166 TYR A CA 1
ATOM 1615 C C . TYR A 1 121 ? 70.921 136.020 19.395 1.00 32.32 166 TYR A C 1
ATOM 1616 O O . TYR A 1 121 ? 70.677 137.065 18.785 1.00 29.76 166 TYR A O 1
ATOM 1634 N N . VAL A 1 122 ? 71.011 135.946 20.720 1.00 37.12 167 VAL A N 1
ATOM 1635 C CA . VAL A 1 122 ? 70.741 137.063 21.621 1.00 29.45 167 VAL A CA 1
ATOM 1636 C C . VAL A 1 122 ? 71.976 137.256 22.486 1.00 34.62 167 VAL A C 1
ATOM 1637 O O . VAL A 1 122 ? 72.275 136.412 23.340 1.00 40.12 167 VAL A O 1
ATOM 1650 N N . MET A 1 123 ? 72.683 138.365 22.283 1.00 40.60 168 MET A N 1
ATOM 1651 C CA . MET A 1 123 ? 73.879 138.698 23.044 1.00 34.22 168 MET A CA 1
ATOM 1652 C C . MET A 1 123 ? 73.574 139.849 23.992 1.00 31.14 168 MET A C 1
ATOM 1653 O O . MET A 1 123 ? 72.725 140.694 23.703 1.00 38.64 168 MET A O 1
ATOM 1667 N N . GLY A 1 124 ? 74.263 139.876 25.134 1.00 40.10 169 GLY A N 1
ATOM 1668 C CA . GLY A 1 124 ? 74.088 140.967 26.079 1.00 45.25 169 GLY A CA 1
ATOM 1669 C C . GLY A 1 124 ? 74.642 140.735 27.474 1.00 40.02 169 GLY A C 1
ATOM 1670 O O . GLY A 1 124 ? 74.921 139.597 27.862 1.00 41.78 169 GLY A O 1
ATOM 1674 N N . ILE A 1 125 ? 74.803 141.817 28.234 1.00 40.77 170 ILE A N 1
ATOM 1675 C CA . ILE A 1 125 ? 75.251 141.767 29.623 1.00 51.09 170 ILE A CA 1
ATOM 1676 C C . ILE A 1 125 ? 74.026 142.015 30.492 1.00 50.75 170 ILE A C 1
ATOM 1677 O O . ILE A 1 125 ? 73.590 143.160 30.656 1.00 48.86 170 ILE A O 1
ATOM 1693 N N . LEU A 1 126 ? 73.484 140.953 31.081 1.00 46.64 171 LEU A N 1
ATOM 1694 C CA . LEU A 1 126 ? 72.184 141.025 31.726 1.00 51.25 171 LEU A CA 1
ATOM 1695 C C . LEU A 1 126 ? 72.228 140.418 33.121 1.00 52.27 171 LEU A C 1
ATOM 1696 O O . LEU A 1 126 ? 73.087 139.595 33.445 1.00 52.27 171 LEU A O 1
ATOM 1712 N N . THR A 1 127 ? 71.287 140.862 33.948 1.00 53.58 172 THR A N 1
ATOM 1713 C CA . THR A 1 127 ? 70.988 140.182 35.193 1.00 54.73 172 THR A CA 1
ATOM 1714 C C . THR A 1 127 ? 70.313 138.845 34.887 1.00 54.40 172 THR A C 1
ATOM 1715 O O . THR A 1 127 ? 69.618 138.716 33.876 1.00 54.68 172 THR A O 1
ATOM 1726 N N . PRO A 1 128 ? 70.506 137.830 35.733 1.00 50.97 173 PRO A N 1
ATOM 1727 C CA . PRO A 1 128 ? 69.743 136.585 35.543 1.00 55.79 173 PRO A CA 1
ATOM 1728 C C . PRO A 1 128 ? 68.248 136.809 35.364 1.00 47.99 173 PRO A C 1
ATOM 1729 O O . PRO A 1 128 ? 67.617 136.106 34.568 1.00 43.07 173 PRO A O 1
ATOM 1740 N N . GLU A 1 129 ? 67.663 137.774 36.079 1.00 49.55 174 GLU A N 1
ATOM 1741 C CA . GLU A 1 129 ? 66.247 138.082 35.889 1.00 56.72 174 GLU A CA 1
ATOM 1742 C C . GLU A 1 129 ? 65.986 138.605 34.480 1.00 52.78 174 GLU A C 1
ATOM 1743 O O . GLU A 1 129 ? 65.055 138.159 33.800 1.00 49.62 174 GLU A O 1
ATOM 1755 N N . GLU A 1 130 ? 66.802 139.560 34.026 1.00 57.66 175 GLU A N 1
ATOM 1756 C CA . GLU A 1 130 ? 66.603 140.139 32.701 1.00 49.43 175 GLU A CA 1
ATOM 1757 C C . GLU A 1 130 ? 66.769 139.102 31.600 1.00 44.43 175 GLU A C 1
ATOM 1758 O O . GLU A 1 130 ? 66.138 139.209 30.545 1.00 45.71 175 GLU A O 1
ATOM 1770 N N . GLN A 1 131 ? 67.615 138.098 31.820 1.00 47.16 176 GLN A N 1
ATOM 1771 C CA . GLN A 1 131 ? 67.840 137.085 30.796 1.00 43.99 176 GLN A CA 1
ATOM 1772 C C . GLN A 1 131 ? 66.568 136.291 30.529 1.00 44.50 176 GLN A C 1
ATOM 1773 O O . GLN A 1 131 ? 66.167 136.100 29.374 1.00 39.04 176 GLN A O 1
ATOM 1787 N N . ALA A 1 132 ? 65.909 135.831 31.594 1.00 41.70 177 ALA A N 1
ATOM 1788 C CA . ALA A 1 132 ? 64.692 135.045 31.433 1.00 35.06 177 ALA A CA 1
ATOM 1789 C C . ALA A 1 132 ? 63.571 135.855 30.791 1.00 45.13 177 ALA A C 1
ATOM 1790 O O . ALA A 1 132 ? 62.760 135.302 30.037 1.00 38.81 177 ALA A O 1
ATOM 1797 N N . GLN A 1 133 ? 63.500 137.159 31.079 1.00 38.98 178 GLN A N 1
ATOM 1798 C CA . GLN A 1 133 ? 62.474 137.997 30.466 1.00 40.91 178 GLN A CA 1
ATOM 1799 C C . GLN A 1 133 ? 62.712 138.146 28.968 1.00 39.00 178 GLN A C 1
ATOM 1800 O O . GLN A 1 133 ? 61.828 137.855 28.152 1.00 36.76 178 GLN A O 1
ATOM 1814 N N . ILE A 1 134 ? 63.905 138.596 28.588 1.00 38.93 179 ILE A N 1
ATOM 1815 C CA . ILE A 1 134 ? 64.185 138.852 27.180 1.00 42.60 179 ILE A CA 1
ATOM 1816 C C . ILE A 1 134 ? 64.175 137.550 26.388 1.00 40.61 179 ILE A C 1
ATOM 1817 O O . ILE A 1 134 ? 63.674 137.497 25.258 1.00 36.13 179 ILE A O 1
ATOM 1833 N N . THR A 1 135 ? 64.731 136.482 26.962 1.00 43.42 180 THR A N 1
ATOM 1834 C CA . THR A 1 135 ? 64.655 135.178 26.315 1.00 43.21 180 THR A CA 1
ATOM 1835 C C . THR A 1 135 ? 63.206 134.791 26.035 1.00 40.78 180 THR A C 1
ATOM 1836 O O . THR A 1 135 ? 62.885 134.271 24.960 1.00 33.65 180 THR A O 1
ATOM 1847 N N . GLN A 1 136 ? 62.313 135.042 26.990 1.00 40.98 181 GLN A N 1
ATOM 1848 C CA . GLN A 1 136 ? 60.898 134.794 26.752 1.00 47.96 181 GLN A CA 1
ATOM 1849 C C . GLN A 1 136 ? 60.400 135.607 25.560 1.00 45.67 181 GLN A C 1
ATOM 1850 O O . GLN A 1 136 ? 59.875 135.053 24.587 1.00 41.82 181 GLN A O 1
ATOM 1864 N N . LYS A 1 137 ? 60.590 136.930 25.605 1.00 38.41 182 LYS A N 1
ATOM 1865 C CA . LYS A 1 137 ? 60.003 137.792 24.583 1.00 35.48 182 LYS A CA 1
ATOM 1866 C C . LYS A 1 137 ? 60.514 137.447 23.192 1.00 31.54 182 LYS A C 1
ATOM 1867 O O . LYS A 1 137 ? 59.760 137.499 22.213 1.00 29.18 182 LYS A O 1
ATOM 1886 N N . VAL A 1 138 ? 61.796 137.110 23.077 1.00 33.15 183 VAL A N 1
ATOM 1887 C CA . VAL A 1 138 ? 62.334 136.759 21.768 1.00 39.07 183 VAL A CA 1
ATOM 1888 C C . VAL A 1 138 ? 61.731 135.445 21.287 1.00 37.97 183 VAL A C 1
ATOM 1889 O O . VAL A 1 138 ? 61.362 135.311 20.115 1.00 39.40 183 VAL A O 1
ATOM 1902 N N . SER A 1 139 ? 61.596 134.465 22.183 1.00 34.24 184 SER A N 1
ATOM 1903 C CA . SER A 1 139 ? 61.076 133.167 21.769 1.00 41.47 184 SER A CA 1
ATOM 1904 C C . SER A 1 139 ? 59.635 133.254 21.281 1.00 41.96 184 SER A C 1
ATOM 1905 O O . SER A 1 139 ? 59.237 132.481 20.402 1.00 42.79 184 SER A O 1
ATOM 1913 N N . THR A 1 140 ? 58.832 134.158 21.847 1.00 35.34 185 THR A N 1
ATOM 1914 C CA . THR A 1 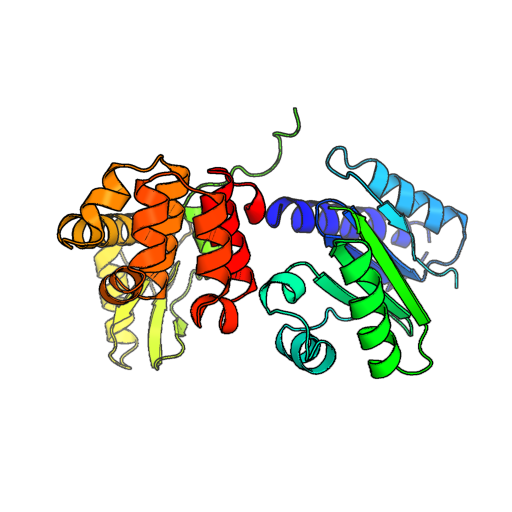140 ? 57.448 134.291 21.407 1.00 43.91 185 THR A CA 1
ATOM 1915 C C . THR A 1 140 ? 57.324 135.122 20.136 1.00 41.34 185 THR A C 1
ATOM 1916 O O . THR A 1 140 ? 56.318 135.005 19.428 1.00 33.01 185 THR A O 1
ATOM 1927 N N . THR A 1 141 ? 58.316 135.959 19.831 1.00 40.41 186 THR A N 1
ATOM 1928 C CA . THR A 1 141 ? 58.257 136.734 18.598 1.00 36.96 186 THR A CA 1
ATOM 1929 C C . THR A 1 141 ? 58.673 135.896 17.395 1.00 46.59 186 THR A C 1
ATOM 1930 O O . THR A 1 141 ? 58.107 136.050 16.305 1.00 38.26 186 THR A O 1
ATOM 1941 N N . VAL A 1 142 ? 59.654 135.005 17.570 1.00 45.50 187 VAL A N 1
ATOM 1942 C CA . VAL A 1 142 ? 60.104 134.167 16.465 1.00 45.50 187 VAL A CA 1
ATOM 1943 C C . VAL A 1 142 ? 59.295 132.884 16.352 1.00 45.49 187 VAL A C 1
ATOM 1944 O O . VAL A 1 142 ? 59.329 132.233 15.299 1.00 59.49 187 VAL A O 1
ATOM 1957 N N . GLY A 1 143 ? 58.572 132.503 17.398 1.00 48.50 188 GLY A N 1
ATOM 1958 C CA . GLY A 1 143 ? 57.761 131.304 17.350 1.00 53.41 188 GLY A CA 1
ATOM 1959 C C . GLY A 1 143 ? 58.574 130.047 17.552 1.00 51.72 188 GLY A C 1
ATOM 1960 O O . GLY A 1 143 ? 59.273 129.907 18.561 1.00 62.26 188 GLY A O 1
ATOM 1964 N N . VAL A 1 144 ? 58.505 129.133 16.588 1.00 51.49 189 VAL A N 1
ATOM 1965 C CA . VAL A 1 144 ? 59.140 127.827 16.721 1.00 58.01 189 VAL A CA 1
ATOM 1966 C C . VAL A 1 144 ? 60.482 127.844 16.010 1.00 53.98 189 VAL A C 1
ATOM 1967 O O . VAL A 1 144 ? 60.888 126.848 15.401 1.00 58.81 189 VAL A O 1
ATOM 1980 N N . GLN A 1 145 ? 61.176 128.972 16.074 1.00 48.76 190 GLN A N 1
ATOM 1981 C CA . GLN A 1 145 ? 62.531 129.068 15.562 1.00 42.40 190 GLN A CA 1
ATOM 1982 C C . GLN A 1 145 ? 63.515 128.880 16.708 1.00 40.42 190 GLN A C 1
ATOM 1983 O O . GLN A 1 145 ? 63.224 129.219 17.859 1.00 41.20 190 GLN A O 1
ATOM 1997 N N . LYS A 1 146 ? 64.677 128.316 16.383 1.00 43.00 191 LYS A N 1
ATOM 1998 C CA . LYS A 1 146 ? 65.716 128.079 17.380 1.00 40.42 191 LYS A CA 1
ATOM 1999 C C . LYS A 1 146 ? 66.309 129.402 17.864 1.00 44.65 191 LYS A C 1
ATOM 2000 O O . LYS A 1 146 ? 66.592 130.304 17.068 1.00 36.62 191 LYS A O 1
ATOM 2019 N N . VAL A 1 147 ? 66.498 129.509 19.181 1.00 47.20 192 VAL A N 1
ATOM 2020 C CA . VAL A 1 147 ? 66.922 130.743 19.843 1.00 35.62 192 VAL A CA 1
ATOM 2021 C C . VAL A 1 147 ? 68.116 130.417 20.732 1.00 37.52 192 VAL A C 1
ATOM 2022 O O . VAL A 1 147 ? 67.970 129.713 21.740 1.00 25.89 192 VAL A O 1
ATOM 2035 N N . ILE A 1 148 ? 69.286 130.948 20.378 1.00 40.30 193 ILE A N 1
ATOM 2036 C CA . ILE A 1 148 ? 70.533 130.709 21.102 1.00 43.32 193 ILE A CA 1
ATOM 2037 C C . ILE A 1 148 ? 70.868 131.948 21.921 1.00 34.44 193 ILE A C 1
ATOM 2038 O O . ILE A 1 148 ? 71.049 133.035 21.362 1.00 43.04 193 ILE A O 1
ATOM 2054 N N . THR A 1 149 ? 70.992 131.789 23.234 1.00 34.89 194 THR A N 1
ATOM 2055 C CA . THR A 1 149 ? 71.389 132.890 24.104 1.00 42.85 194 THR A CA 1
ATOM 2056 C C . THR A 1 149 ? 72.892 132.877 24.343 1.00 37.37 194 THR A C 1
ATOM 2057 O O . THR A 1 149 ? 73.495 131.819 24.527 1.00 44.61 194 THR A O 1
ATOM 2068 N N . LEU A 1 150 ? 73.488 134.070 24.361 1.00 40.51 195 LEU A N 1
ATOM 2069 C CA . LEU A 1 150 ? 74.925 134.248 24.562 1.00 38.76 195 LEU A CA 1
ATOM 2070 C C . LEU A 1 150 ? 75.166 135.343 25.600 1.00 34.25 195 LEU A C 1
ATOM 2071 O O . LEU A 1 150 ? 75.776 136.374 25.324 1.00 38.38 195 LEU A O 1
ATOM 2087 N N . TYR A 1 151 ? 74.689 135.100 26.814 1.00 31.93 196 TYR A N 1
ATOM 2088 C CA . TYR A 1 151 ? 74.647 136.113 27.855 1.00 40.13 196 TYR A CA 1
ATOM 2089 C C . TYR A 1 151 ? 75.919 136.120 28.689 1.00 41.57 196 TYR A C 1
ATOM 2090 O O . TYR A 1 151 ? 76.567 135.091 28.887 1.00 40.44 196 TYR A O 1
ATOM 2108 N N . GLN A 1 152 ? 76.263 137.306 29.182 1.00 46.03 197 GLN A N 1
ATOM 2109 C CA . GLN A 1 152 ? 77.222 137.483 30.258 1.00 46.00 197 GLN A CA 1
ATOM 2110 C C . GLN A 1 152 ? 76.500 138.128 31.433 1.00 52.04 197 GLN A C 1
ATOM 2111 O O . GLN A 1 152 ? 75.644 138.998 31.242 1.00 56.12 197 GLN A O 1
ATOM 2125 N N . ASN A 1 153 ? 76.827 137.694 32.646 1.00 52.35 198 ASN A N 1
ATOM 2126 C CA . ASN A 1 153 ? 76.170 138.244 33.822 1.00 52.23 198 ASN A CA 1
ATOM 2127 C C . ASN A 1 153 ? 76.747 139.610 34.178 1.00 54.19 198 ASN A C 1
ATOM 2128 O O . ASN A 1 153 ? 77.853 139.976 33.769 1.00 54.84 198 ASN A O 1
ATOM 2139 N N . TYR A 1 154 ? 75.976 140.365 34.956 1.00 58.25 199 TYR A N 1
ATOM 2140 C CA . TYR A 1 154 ? 76.373 141.703 35.385 1.00 67.37 199 TYR A CA 1
ATOM 2141 C C . TYR A 1 154 ? 77.711 141.670 36.123 1.00 67.95 199 TYR A C 1
ATOM 2142 O O . TYR A 1 154 ? 78.019 142.558 36.921 1.00 65.41 199 TYR A O 1
ATOM 2160 N N . GLU A 1 171 ? 99.165 146.845 27.853 1.00 48.98 994 GLU A N 1
ATOM 2161 C CA . GLU A 1 171 ? 99.253 145.567 27.147 1.00 67.79 994 GLU A CA 1
ATOM 2162 C C . GLU A 1 171 ? 98.529 145.576 25.790 1.00 77.80 994 GLU A C 1
ATOM 2163 O O . GLU A 1 171 ? 99.169 145.494 24.734 1.00 60.26 994 GLU A O 1
ATOM 2174 N N . ASN A 1 172 ? 97.196 145.674 25.837 1.00 75.03 995 ASN A N 1
ATOM 2175 C CA . ASN A 1 172 ? 96.338 145.525 24.657 1.00 58.90 995 ASN A CA 1
ATOM 2176 C C . ASN A 1 172 ? 96.143 146.872 23.954 1.00 50.36 995 ASN A C 1
ATOM 2177 O O . ASN A 1 172 ? 95.025 147.350 23.756 1.00 45.22 995 ASN A O 1
ATOM 2188 N N . LEU A 1 173 ? 97.271 147.461 23.539 1.00 49.75 996 LEU A N 1
ATOM 2189 C CA . LEU A 1 173 ? 97.349 148.871 23.167 1.00 38.79 996 LEU A CA 1
ATOM 2190 C C . LEU A 1 173 ? 97.674 149.101 21.697 1.00 33.14 996 LEU A C 1
ATOM 2191 O O . LEU A 1 173 ? 97.941 150.244 21.304 1.00 26.81 996 LEU A O 1
ATOM 2207 N N . TYR A 1 174 ? 97.671 148.054 20.878 1.00 40.99 997 TYR A N 1
ATOM 2208 C CA . TYR A 1 174 ? 97.947 148.207 19.454 1.00 31.81 997 TYR A CA 1
ATOM 2209 C C . TYR A 1 174 ? 96.750 148.746 18.687 1.00 34.41 997 TYR A C 1
ATOM 2210 O O . TYR A 1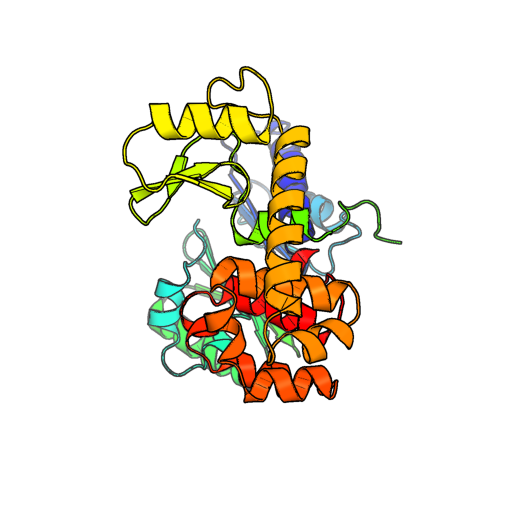 174 ? 96.911 149.201 17.549 1.00 33.13 997 TYR A O 1
ATOM 2228 N N . PHE A 1 175 ? 95.560 148.708 19.277 1.00 33.71 998 PHE A N 1
ATOM 2229 C CA . PHE A 1 175 ? 94.379 149.204 18.599 1.00 35.36 998 PHE A CA 1
ATOM 2230 C C . PHE A 1 175 ? 94.454 150.718 18.435 1.00 42.07 998 PHE A C 1
ATOM 2231 O O . PHE A 1 175 ? 95.242 151.405 19.092 1.00 40.17 998 PHE A O 1
ATOM 2248 N N . GLN A 1 176 ? 93.619 151.234 17.533 1.00 36.75 999 GLN A N 1
ATOM 2249 C CA . GLN A 1 176 ? 93.458 152.673 17.407 1.00 27.81 999 GLN A CA 1
ATOM 2250 C C . GLN A 1 176 ? 93.192 153.278 18.781 1.00 33.41 999 GLN A C 1
ATOM 2251 O O . GLN A 1 176 ? 92.592 152.647 19.657 1.00 32.41 999 GLN A O 1
ATOM 2265 N N . GLY A 1 177 ? 93.678 154.498 18.980 1.00 30.10 1000 GLY A N 1
ATOM 2266 C CA . GLY A 1 177 ? 93.427 155.244 20.197 1.00 31.51 1000 GLY A CA 1
ATOM 2267 C C . GLY A 1 177 ? 92.255 156.189 19.994 1.00 33.74 1000 GLY A C 1
ATOM 2268 O O . GLY A 1 177 ? 92.135 156.826 18.951 1.00 31.40 1000 GLY A O 1
ATOM 2272 N N . MET A 1 178 ? 91.393 156.266 21.002 1.00 32.40 1001 MET A N 1
ATOM 2273 C CA . MET A 1 178 ? 90.201 157.093 20.920 1.00 39.79 1001 MET A CA 1
ATOM 2274 C C . MET A 1 178 ? 90.493 158.516 21.371 1.00 34.16 1001 MET A C 1
ATOM 2275 O O . MET A 1 178 ? 91.249 158.742 22.320 1.00 35.93 1001 MET A O 1
ATOM 2289 N N . ASN A 1 179 ? 89.885 159.472 20.672 1.00 36.69 1002 ASN A N 1
ATOM 2290 C CA . ASN A 1 179 ? 89.915 160.883 21.031 1.00 33.99 1002 ASN A CA 1
ATOM 2291 C C . ASN A 1 179 ? 88.551 161.474 20.697 1.00 32.41 1002 ASN A C 1
ATOM 2292 O O . ASN A 1 179 ? 87.642 160.767 20.248 1.00 35.30 1002 ASN A O 1
ATOM 2303 N N . ILE A 1 180 ? 88.398 162.783 20.900 1.00 33.48 1003 ILE A N 1
ATOM 2304 C CA . ILE A 1 180 ? 87.080 163.382 20.696 1.00 30.29 1003 ILE A CA 1
ATOM 2305 C C . ILE A 1 180 ? 86.691 163.356 19.223 1.00 29.58 1003 ILE A C 1
ATOM 2306 O O . ILE A 1 180 ? 85.506 163.269 18.888 1.00 31.70 1003 ILE A O 1
ATOM 2322 N N . PHE A 1 181 ? 87.664 163.431 18.319 1.00 34.75 1004 PHE A N 1
ATOM 2323 C CA . PHE A 1 181 ? 87.335 163.383 16.901 1.00 35.39 1004 PHE A CA 1
ATOM 2324 C C . PHE A 1 181 ? 86.847 161.996 16.504 1.00 36.46 1004 PHE A C 1
ATOM 2325 O O . PHE A 1 181 ? 85.843 161.865 15.795 1.00 40.19 1004 PHE A O 1
ATOM 2342 N N . GLU A 1 182 ? 87.532 160.948 16.964 1.00 33.47 1005 GLU A N 1
ATOM 2343 C CA . GLU A 1 182 ? 87.071 159.594 16.675 1.00 38.38 1005 GLU A CA 1
ATOM 2344 C C . GLU A 1 182 ? 85.753 159.294 17.386 1.00 37.48 1005 GLU A C 1
ATOM 2345 O O . GLU A 1 182 ? 84.957 158.480 16.905 1.00 31.86 1005 GLU A O 1
ATOM 2357 N N . MET A 1 183 ? 85.510 159.939 18.529 1.00 31.62 1006 MET A N 1
ATOM 2358 C CA . MET A 1 183 ? 84.243 159.767 19.231 1.00 32.67 1006 MET A CA 1
ATOM 2359 C C . MET A 1 183 ? 83.074 160.194 18.352 1.00 35.44 1006 MET A C 1
ATOM 2360 O O . MET A 1 183 ? 82.129 159.426 18.130 1.00 37.98 1006 MET A O 1
ATOM 2374 N N . LEU A 1 184 ? 83.121 161.419 17.838 1.00 29.35 1007 LEU A N 1
ATOM 2375 C CA . LEU A 1 184 ? 82.035 161.926 17.014 1.00 34.34 1007 LEU A CA 1
ATOM 2376 C C . LEU A 1 184 ? 82.099 161.419 15.580 1.00 36.23 1007 LEU A C 1
ATOM 2377 O O . LEU A 1 184 ? 81.154 161.640 14.817 1.00 36.18 1007 LEU A O 1
ATOM 2393 N N . ARG A 1 185 ? 83.183 160.747 15.195 1.00 40.12 1008 ARG A N 1
ATOM 2394 C CA . ARG A 1 185 ? 83.150 159.962 13.967 1.00 42.95 1008 ARG A CA 1
ATOM 2395 C C . ARG A 1 185 ? 82.190 158.787 14.108 1.00 44.70 1008 ARG A C 1
ATOM 2396 O O . ARG A 1 185 ? 81.385 158.518 13.207 1.00 45.19 1008 ARG A O 1
ATOM 2417 N N . ILE A 1 186 ? 82.254 158.085 15.242 1.00 42.01 1009 ILE A N 1
ATOM 2418 C CA . ILE A 1 186 ? 81.389 156.934 15.466 1.00 40.12 1009 ILE A CA 1
ATOM 2419 C C . ILE A 1 186 ? 79.937 157.368 15.647 1.00 36.20 1009 ILE A C 1
ATOM 2420 O O . ILE A 1 186 ? 79.014 156.624 15.298 1.00 37.66 1009 ILE A O 1
ATOM 2436 N N . ASP A 1 187 ? 79.705 158.566 16.182 1.00 37.31 1010 ASP A N 1
ATOM 2437 C CA . ASP A 1 187 ? 78.363 158.990 16.559 1.00 39.10 1010 ASP A CA 1
ATOM 2438 C C . ASP A 1 187 ? 77.642 159.797 15.485 1.00 40.70 1010 ASP A C 1
ATOM 2439 O O . ASP A 1 187 ? 76.432 160.013 15.613 1.00 39.34 1010 ASP A O 1
ATOM 2448 N N . GLU A 1 188 ? 78.337 160.252 14.443 1.00 40.64 1011 GLU A N 1
ATOM 2449 C CA . GLU A 1 188 ? 77.697 161.061 13.409 1.00 44.72 1011 GLU A CA 1
ATOM 2450 C C . GLU A 1 188 ? 78.166 160.644 12.023 1.00 40.85 1011 GLU A C 1
ATOM 2451 O O . GLU A 1 188 ? 77.370 160.601 11.080 1.00 40.43 1011 GLU A O 1
ATOM 2463 N N . GLY A 1 189 ? 79.452 160.353 11.894 1.00 42.31 1012 GLY A N 1
ATOM 2464 C CA . GLY A 1 189 ? 80.054 159.937 10.647 1.00 46.42 1012 GLY A CA 1
ATOM 2465 C C . GLY A 1 189 ? 81.060 160.956 10.129 1.00 45.98 1012 GLY A C 1
ATOM 2466 O O . GLY A 1 189 ? 81.069 162.128 10.516 1.00 49.52 1012 GLY A O 1
ATOM 2470 N N . LEU A 1 190 ? 81.924 160.483 9.237 1.00 50.34 1013 LEU A N 1
ATOM 2471 C CA . LEU A 1 190 ? 82.883 161.322 8.530 1.00 54.03 1013 LEU A CA 1
ATOM 2472 C C . LEU A 1 190 ? 82.537 161.316 7.048 1.00 51.80 1013 LEU A C 1
ATOM 2473 O O . LEU A 1 190 ? 82.572 160.262 6.404 1.00 45.62 1013 LEU A O 1
ATOM 2489 N N . ARG A 1 191 ? 82.206 162.489 6.516 1.00 55.64 1014 ARG A N 1
ATOM 2490 C CA . ARG A 1 191 ? 81.887 162.662 5.106 1.00 60.90 1014 ARG A CA 1
ATOM 2491 C C . ARG A 1 191 ? 82.904 163.608 4.489 1.00 57.24 1014 ARG A C 1
ATOM 2492 O O . ARG A 1 191 ? 83.138 164.700 5.017 1.00 58.08 1014 ARG A O 1
ATOM 2513 N N . LEU A 1 192 ? 83.505 163.188 3.379 1.00 56.56 1015 LEU A N 1
ATOM 2514 C CA . LEU A 1 192 ? 84.544 163.956 2.709 1.00 60.30 1015 LEU A CA 1
ATOM 2515 C C . LEU A 1 192 ? 84.026 164.675 1.471 1.00 65.82 1015 LEU A C 1
ATOM 2516 O O . LEU A 1 192 ? 84.817 165.279 0.738 1.00 66.50 1015 LEU A O 1
ATOM 2532 N N . LYS A 1 193 ? 82.721 164.623 1.227 1.00 66.63 1016 LYS A N 1
ATOM 2533 C CA . LYS A 1 193 ? 82.082 165.341 0.137 1.00 64.49 1016 LYS A CA 1
ATOM 2534 C C . LYS A 1 193 ? 80.857 166.058 0.684 1.00 56.22 1016 LYS A C 1
ATOM 2535 O O . LYS A 1 193 ? 80.269 165.638 1.683 1.00 57.28 1016 LYS A O 1
ATOM 2554 N N . ILE A 1 194 ? 80.482 167.158 0.034 1.00 56.10 1017 ILE A N 1
ATOM 2555 C CA . ILE A 1 194 ? 79.309 167.897 0.479 1.00 61.10 1017 ILE A CA 1
ATOM 2556 C C . ILE A 1 194 ? 78.080 167.018 0.314 1.00 64.45 1017 ILE A C 1
ATOM 2557 O O . ILE A 1 194 ? 77.826 166.472 -0.767 1.00 61.62 1017 ILE A O 1
ATOM 2573 N N . TYR A 1 195 ? 77.316 166.868 1.393 1.00 69.04 1018 TYR A N 1
ATOM 2574 C CA . TYR A 1 195 ? 76.107 166.061 1.389 1.00 66.48 1018 TYR A CA 1
ATOM 2575 C C . TYR A 1 195 ? 74.974 166.841 2.037 1.00 73.51 1018 TYR A C 1
ATOM 2576 O O . TYR A 1 195 ? 75.194 167.754 2.838 1.00 70.12 1018 TYR A O 1
ATOM 2594 N N . LYS A 1 196 ? 73.749 166.473 1.674 1.00 77.23 1019 LYS A N 1
ATOM 2595 C CA . LYS A 1 196 ? 72.565 167.070 2.272 1.00 78.65 1019 LYS A CA 1
ATOM 2596 C C . LYS A 1 196 ? 72.209 166.329 3.555 1.00 78.75 1019 LYS A C 1
ATOM 2597 O O . LYS A 1 196 ? 72.066 165.102 3.550 1.00 73.28 1019 LYS A O 1
ATOM 2616 N N . ASP A 1 197 ? 72.081 167.079 4.654 1.00 77.64 1020 ASP A N 1
ATOM 2617 C CA . ASP A 1 197 ? 71.634 166.512 5.926 1.00 83.15 1020 ASP A CA 1
ATOM 2618 C C . ASP A 1 197 ? 70.142 166.190 5.859 1.00 85.86 1020 ASP A C 1
ATOM 2619 O O . ASP A 1 197 ? 69.563 166.148 4.768 1.00 89.23 1020 ASP A O 1
ATOM 2628 N N . THR A 1 198 ? 69.502 165.963 7.010 1.00 87.28 1021 THR A N 1
ATOM 2629 C CA . THR A 1 198 ? 68.084 165.612 7.018 1.00 94.98 1021 THR A CA 1
ATOM 2630 C C . THR A 1 198 ? 67.171 166.830 6.935 1.00 91.51 1021 THR A C 1
ATOM 2631 O O . THR A 1 198 ? 66.029 166.701 6.480 1.00 92.27 1021 THR A O 1
ATOM 2642 N N . GLU A 1 199 ? 67.645 168.004 7.348 1.00 90.35 1022 GLU A N 1
ATOM 2643 C CA . GLU A 1 199 ? 66.840 169.217 7.364 1.00 95.17 1022 GLU A CA 1
ATOM 2644 C C . GLU A 1 199 ? 66.846 169.954 6.027 1.00 96.05 1022 GLU A C 1
ATOM 2645 O O . GLU A 1 199 ? 66.286 171.052 5.939 1.00 97.17 1022 GLU A O 1
ATOM 2657 N N . GLY A 1 200 ? 67.464 169.383 4.994 1.00 96.54 1023 GLY A N 1
ATOM 2658 C CA . GLY A 1 200 ? 67.471 169.993 3.678 1.00 97.19 1023 GLY A CA 1
ATOM 2659 C C . GLY A 1 200 ? 68.564 171.009 3.442 1.00 93.55 1023 GLY A C 1
ATOM 2660 O O . GLY A 1 200 ? 68.439 171.826 2.522 1.00 91.58 1023 GLY A O 1
ATOM 2664 N N . TYR A 1 201 ? 69.627 170.990 4.239 1.00 89.78 1024 TYR A N 1
ATOM 2665 C CA . TYR A 1 201 ? 70.740 171.918 4.122 1.00 90.94 1024 TYR A CA 1
ATOM 2666 C C . TYR A 1 201 ? 71.954 171.177 3.573 1.00 94.84 1024 TYR A C 1
ATOM 2667 O O . TYR A 1 201 ? 71.860 170.022 3.142 1.00 97.16 1024 TYR A O 1
ATOM 2685 N N . TYR A 1 202 ? 73.107 171.838 3.605 1.00 82.05 1025 TYR A N 1
ATOM 2686 C CA . TYR A 1 202 ? 74.351 171.256 3.126 1.00 73.24 1025 TYR A CA 1
ATOM 2687 C C . TYR A 1 202 ? 75.359 171.204 4.265 1.00 72.45 1025 TYR A C 1
ATOM 2688 O O . TYR A 1 202 ? 75.367 172.064 5.150 1.00 72.76 1025 TYR A O 1
ATOM 2706 N N . THR A 1 203 ? 76.208 170.179 4.235 1.00 71.82 1026 THR A N 1
ATOM 2707 C CA . THR A 1 203 ? 77.094 169.885 5.353 1.00 75.53 1026 THR A CA 1
ATOM 2708 C C . THR A 1 203 ? 78.294 169.106 4.828 1.00 69.90 1026 THR A C 1
ATOM 2709 O O . THR A 1 203 ? 78.277 168.596 3.704 1.00 66.18 1026 THR A O 1
ATOM 2720 N N . ILE A 1 204 ? 79.347 169.035 5.643 1.00 68.44 1027 ILE A N 1
ATOM 2721 C CA . ILE A 1 204 ? 80.544 168.281 5.287 1.00 67.47 1027 ILE A CA 1
ATOM 2722 C C . ILE A 1 204 ? 81.277 167.898 6.564 1.00 60.28 1027 ILE A C 1
ATOM 2723 O O . ILE A 1 204 ? 81.048 168.475 7.628 1.00 58.62 1027 ILE A O 1
ATOM 2739 N N . GLY A 1 205 ? 82.165 166.910 6.455 1.00 64.42 1028 GLY A N 1
ATOM 2740 C CA . GLY A 1 205 ? 83.009 166.534 7.583 1.00 53.83 1028 GLY A CA 1
ATOM 2741 C C . GLY A 1 205 ? 82.211 165.800 8.641 1.00 52.32 1028 GLY A C 1
ATOM 2742 O O . GLY A 1 205 ? 81.511 164.820 8.362 1.00 50.01 1028 GLY A O 1
ATOM 2746 N N . ILE A 1 206 ? 82.327 166.268 9.881 1.00 52.05 1029 ILE A N 1
ATOM 2747 C CA . ILE A 1 206 ? 81.518 165.758 10.980 1.00 44.43 1029 ILE A CA 1
ATOM 2748 C C . ILE A 1 206 ? 80.453 166.784 11.332 1.00 49.25 1029 ILE A C 1
ATOM 2749 O O . ILE A 1 206 ? 80.644 167.607 12.234 1.00 54.18 1029 ILE A O 1
ATOM 2765 N N . GLY A 1 207 ? 79.328 166.746 10.621 1.00 50.21 1030 GLY A N 1
ATOM 2766 C CA . GLY A 1 207 ? 78.217 167.621 10.937 1.00 53.89 1030 GLY A CA 1
ATOM 2767 C C . GLY A 1 207 ? 78.523 169.099 10.865 1.00 58.71 1030 GLY A C 1
ATOM 2768 O O . GLY A 1 207 ? 77.776 169.901 11.432 1.00 63.83 1030 GLY A O 1
ATOM 2772 N N . HIS A 1 208 ? 79.598 169.491 10.183 1.00 59.28 1031 HIS A N 1
ATOM 2773 C CA . HIS A 1 208 ? 79.906 170.908 10.000 1.00 61.94 1031 HIS A CA 1
ATOM 2774 C C . HIS A 1 208 ? 79.017 171.448 8.890 1.00 68.97 1031 HIS A C 1
ATOM 2775 O O . HIS A 1 208 ? 79.270 171.216 7.706 1.00 68.91 1031 HIS A O 1
ATOM 2789 N N . LEU A 1 209 ? 77.978 172.184 9.272 1.00 75.21 1032 LEU A N 1
ATOM 2790 C CA . LEU A 1 209 ? 77.032 172.715 8.304 1.00 72.91 1032 LEU A CA 1
ATOM 2791 C C . LEU A 1 209 ? 77.620 173.936 7.608 1.00 66.35 1032 LEU A C 1
ATOM 2792 O O . LEU A 1 209 ? 78.279 174.771 8.233 1.00 59.76 1032 LEU A O 1
ATOM 2808 N N . LEU A 1 210 ? 77.373 174.032 6.302 1.00 67.20 1033 LEU A N 1
ATOM 2809 C CA . LEU A 1 210 ? 77.903 175.098 5.461 1.00 68.10 1033 LEU A CA 1
ATOM 2810 C C . LEU A 1 210 ? 76.914 176.237 5.242 1.00 77.15 1033 LEU A C 1
ATOM 2811 O O . LEU A 1 210 ? 77.309 177.408 5.266 1.00 65.31 1033 LEU A O 1
ATOM 2827 N N . THR A 1 211 ? 75.639 175.919 5.022 1.00 82.33 1034 THR A N 1
ATOM 2828 C CA . THR A 1 211 ? 74.614 176.917 4.740 1.00 76.39 1034 THR A CA 1
ATOM 2829 C C . THR A 1 211 ? 73.259 176.227 4.695 1.00 79.17 1034 THR A C 1
ATOM 2830 O O . THR A 1 211 ? 73.154 175.065 4.287 1.00 77.51 1034 THR A O 1
ATOM 2841 N N . LYS A 1 212 ? 72.223 176.957 5.110 1.00 87.94 1035 LYS A N 1
ATOM 2842 C CA . LYS A 1 212 ? 70.853 176.465 5.029 1.00 86.94 1035 LYS A CA 1
ATOM 2843 C C . LYS A 1 212 ? 70.203 176.739 3.677 1.00 82.89 1035 LYS A C 1
ATOM 2844 O O . LYS A 1 212 ? 69.087 176.262 3.435 1.00 73.62 1035 LYS A O 1
ATOM 2863 N N . SER A 1 213 ? 70.868 177.486 2.801 1.00 77.80 1036 SER A N 1
ATOM 2864 C CA . SER A 1 213 ? 70.356 177.697 1.459 1.00 83.50 1036 SER A CA 1
ATOM 2865 C C . SER A 1 213 ? 70.384 176.389 0.666 1.00 83.58 1036 SER A C 1
ATOM 2866 O O . SER A 1 213 ? 71.295 175.573 0.846 1.00 84.32 1036 SER A O 1
ATOM 2874 N N . PRO A 1 214 ? 69.388 176.148 -0.213 1.00 84.79 1037 PRO A N 1
ATOM 2875 C CA . PRO A 1 214 ? 69.473 174.995 -1.122 1.00 84.57 1037 PRO A CA 1
ATOM 2876 C C . PRO A 1 214 ? 70.442 175.217 -2.274 1.00 77.17 1037 PRO A C 1
ATOM 2877 O O . PRO A 1 214 ? 70.523 174.383 -3.183 1.00 74.44 1037 PRO A O 1
ATOM 2888 N N . SER A 1 215 ? 71.171 176.333 -2.258 1.00 73.76 1038 SER A N 1
ATOM 2889 C CA . SER A 1 215 ? 72.192 176.607 -3.265 1.00 74.89 1038 SER A CA 1
ATOM 2890 C C . SER A 1 215 ? 73.462 175.837 -2.925 1.00 70.00 1038 SER A C 1
ATOM 2891 O O . SER A 1 215 ? 74.186 176.201 -1.992 1.00 60.60 1038 SER A O 1
ATOM 2899 N N . LEU A 1 216 ? 73.743 174.778 -3.688 1.00 67.64 1039 LEU A N 1
ATOM 2900 C CA . LEU A 1 216 ? 75.003 174.065 -3.508 1.00 64.59 1039 LEU A CA 1
ATOM 2901 C C . LEU A 1 216 ? 76.188 174.994 -3.729 1.00 58.51 1039 LEU A C 1
ATOM 2902 O O . LEU A 1 216 ? 77.168 174.954 -2.977 1.00 61.64 1039 LEU A O 1
ATOM 2918 N N . ASN A 1 217 ? 76.118 175.837 -4.760 1.00 58.93 1040 ASN A N 1
ATOM 2919 C CA . ASN A 1 217 ? 77.203 176.775 -5.015 1.00 64.30 1040 ASN A CA 1
ATOM 2920 C C . ASN A 1 217 ? 77.478 177.635 -3.791 1.00 65.46 1040 ASN A C 1
ATOM 2921 O O . ASN A 1 217 ? 78.637 177.929 -3.472 1.00 61.80 1040 ASN A O 1
ATOM 2932 N N . ALA A 1 218 ? 76.422 178.047 -3.090 1.00 66.00 1041 ALA A N 1
ATOM 2933 C CA . ALA A 1 218 ? 76.616 178.778 -1.847 1.00 61.64 1041 ALA A CA 1
ATOM 2934 C C . ALA A 1 218 ? 77.364 177.926 -0.835 1.00 59.97 1041 ALA A C 1
ATOM 2935 O O . ALA A 1 218 ? 78.217 178.428 -0.095 1.00 59.17 1041 ALA A O 1
ATOM 2942 N N . ALA A 1 219 ? 77.067 176.627 -0.798 1.00 60.46 1042 ALA A N 1
ATOM 2943 C CA . ALA A 1 219 ? 77.754 175.740 0.131 1.00 65.58 1042 ALA A CA 1
ATOM 2944 C C . ALA A 1 219 ? 79.202 175.512 -0.285 1.00 61.55 1042 ALA A C 1
ATOM 2945 O O . ALA A 1 219 ? 80.095 175.457 0.569 1.00 63.68 1042 ALA A O 1
ATOM 2952 N N . LYS A 1 220 ? 79.457 175.374 -1.588 1.00 59.42 1043 LYS A N 1
ATOM 2953 C CA . LYS A 1 220 ? 80.822 175.122 -2.039 1.00 65.10 1043 LYS A CA 1
ATOM 2954 C C . LYS A 1 220 ? 81.720 176.324 -1.772 1.00 68.57 1043 LYS A C 1
ATOM 2955 O O . LYS A 1 220 ? 82.901 176.161 -1.443 1.00 64.10 1043 LYS A O 1
ATOM 2974 N N . SER A 1 221 ? 81.180 177.540 -1.900 1.00 69.74 1044 SER A N 1
ATOM 2975 C CA . SER A 1 221 ? 81.970 178.729 -1.600 1.00 73.26 1044 SER A CA 1
ATOM 2976 C C . SER A 1 221 ? 82.267 178.827 -0.108 1.00 71.15 1044 SER A C 1
ATOM 2977 O O . SER A 1 221 ? 83.403 179.117 0.287 1.00 70.46 1044 SER A O 1
ATOM 2985 N N . GLU A 1 222 ? 81.262 178.590 0.739 1.00 68.64 1045 GLU A N 1
ATOM 2986 C CA . GLU A 1 222 ? 81.506 178.577 2.177 1.00 73.01 1045 GLU A CA 1
ATOM 2987 C C . GLU A 1 222 ? 82.454 177.453 2.567 1.00 75.37 1045 GLU A C 1
ATOM 2988 O O . GLU A 1 222 ? 83.149 177.550 3.584 1.00 74.90 1045 GLU A O 1
ATOM 3000 N N . LEU A 1 223 ? 82.498 176.378 1.778 1.00 73.38 1046 LEU A N 1
ATOM 3001 C CA . LEU A 1 223 ? 83.477 175.330 2.037 1.00 71.71 1046 LEU A CA 1
ATOM 3002 C C . LEU A 1 223 ? 84.892 175.837 1.789 1.00 77.58 1046 LEU A C 1
ATOM 3003 O O . LEU A 1 223 ? 85.796 175.591 2.595 1.00 79.22 1046 LEU A O 1
ATOM 3019 N N . ASP A 1 224 ? 85.102 176.554 0.682 1.00 77.25 1047 ASP A N 1
ATOM 3020 C CA . ASP A 1 224 ? 86.394 177.188 0.449 1.00 68.03 1047 ASP A CA 1
ATOM 3021 C C . ASP A 1 224 ? 86.736 178.170 1.560 1.00 70.39 1047 ASP A C 1
ATOM 3022 O O . ASP A 1 224 ? 87.914 178.358 1.884 1.00 72.62 1047 ASP A O 1
ATOM 3031 N N . LYS A 1 225 ? 85.721 178.801 2.152 1.00 72.99 1048 LYS A N 1
ATOM 3032 C CA . LYS A 1 225 ? 85.948 179.783 3.206 1.00 76.26 1048 LYS A CA 1
ATOM 3033 C C . LYS A 1 225 ? 86.783 179.189 4.333 1.00 73.66 1048 LYS A C 1
ATOM 3034 O O . LYS A 1 225 ? 87.912 179.624 4.590 1.00 65.18 1048 LYS A O 1
ATOM 3053 N N . ALA A 1 226 ? 86.238 178.178 5.011 1.00 71.83 1049 ALA A N 1
ATOM 3054 C CA . ALA A 1 226 ? 86.882 177.642 6.203 1.00 74.47 1049 ALA A CA 1
ATOM 3055 C C . ALA A 1 226 ? 88.173 176.896 5.896 1.00 68.91 1049 ALA A C 1
ATOM 3056 O O . ALA A 1 226 ? 88.987 176.700 6.805 1.00 70.18 1049 ALA A O 1
ATOM 3063 N N . ILE A 1 227 ? 88.385 176.481 4.649 1.00 68.32 1050 ILE A N 1
ATOM 3064 C CA . ILE A 1 227 ? 89.559 175.690 4.293 1.00 70.14 1050 ILE A CA 1
ATOM 3065 C C . ILE A 1 227 ? 90.592 176.600 3.651 1.00 74.05 1050 ILE A C 1
ATOM 3066 O O . ILE A 1 227 ? 91.802 176.412 3.832 1.00 63.96 1050 ILE A O 1
ATOM 3082 N N . GLY A 1 228 ? 90.116 177.584 2.894 1.00 70.21 1051 GLY A N 1
ATOM 3083 C CA . GLY A 1 228 ? 90.995 178.510 2.220 1.00 68.09 1051 GLY A CA 1
ATOM 3084 C C . GLY A 1 228 ? 91.751 177.878 1.070 1.00 68.51 1051 GLY A C 1
ATOM 3085 O O . GLY A 1 228 ? 92.985 177.899 1.050 1.00 61.48 1051 GLY A O 1
ATOM 3089 N N . ARG A 1 229 ? 91.028 177.309 0.116 1.00 70.22 1052 ARG A N 1
ATOM 3090 C CA . ARG A 1 229 ? 91.614 176.784 -1.116 1.00 72.56 1052 ARG A CA 1
ATOM 3091 C C . ARG A 1 229 ? 90.463 176.412 -2.043 1.00 78.04 1052 ARG A C 1
ATOM 3092 O O . ARG A 1 229 ? 89.296 176.700 -1.754 1.00 71.13 1052 ARG A O 1
ATOM 3113 N N . ASN A 1 230 ? 90.798 175.775 -3.168 1.00 85.77 1053 ASN A N 1
ATOM 3114 C CA . ASN A 1 230 ? 89.801 175.290 -4.123 1.00 77.49 1053 ASN A CA 1
ATOM 3115 C C . ASN A 1 230 ? 89.428 173.869 -3.721 1.00 82.07 1053 ASN A C 1
ATOM 3116 O O . ASN A 1 230 ? 89.910 172.878 -4.276 1.00 87.61 1053 ASN A O 1
ATOM 3127 N N . THR A 1 231 ? 88.555 173.776 -2.719 1.00 83.98 1054 THR A N 1
ATOM 3128 C CA . THR A 1 231 ? 88.121 172.470 -2.237 1.00 74.79 1054 THR A CA 1
ATOM 3129 C C . THR A 1 231 ? 87.515 171.651 -3.367 1.00 70.14 1054 THR A C 1
ATOM 3130 O O . THR A 1 231 ? 87.849 170.474 -3.547 1.00 61.70 1054 THR A O 1
ATOM 3141 N N . ASN A 1 232 ? 86.633 172.271 -4.152 1.00 72.93 1055 ASN A N 1
ATOM 3142 C CA . ASN A 1 232 ? 85.900 171.601 -5.219 1.00 71.01 1055 ASN A CA 1
ATOM 3143 C C . ASN A 1 232 ? 84.826 170.671 -4.665 1.00 64.66 1055 ASN A C 1
ATOM 3144 O O . ASN A 1 232 ? 84.461 169.681 -5.302 1.00 59.94 1055 ASN A O 1
ATOM 3155 N N . GLY A 1 233 ? 84.311 170.986 -3.478 1.00 65.56 1056 GLY A N 1
ATOM 3156 C CA . GLY A 1 233 ? 83.342 170.135 -2.822 1.00 54.55 1056 GLY A CA 1
ATOM 3157 C C . GLY A 1 233 ? 83.918 168.882 -2.212 1.00 54.46 1056 GLY A C 1
ATOM 3158 O O . GLY A 1 233 ? 83.154 168.013 -1.782 1.00 56.66 1056 GLY A O 1
ATOM 3162 N N . VAL A 1 234 ? 85.242 168.757 -2.165 1.00 56.19 1057 VAL A N 1
ATOM 3163 C CA . VAL A 1 234 ? 85.913 167.581 -1.628 1.00 58.28 1057 VAL A CA 1
ATOM 3164 C C . VAL A 1 234 ? 87.030 168.041 -0.705 1.00 59.09 1057 VAL A C 1
ATOM 3165 O O . VAL A 1 234 ? 87.692 169.052 -0.969 1.00 63.29 1057 VAL A O 1
ATOM 3178 N N . ILE A 1 235 ? 87.245 167.295 0.377 1.00 61.65 1058 ILE A N 1
ATOM 3179 C CA . ILE A 1 235 ? 88.288 167.600 1.348 1.00 66.68 1058 ILE A CA 1
ATOM 3180 C C . ILE A 1 235 ? 88.995 166.311 1.751 1.00 63.03 1058 ILE A C 1
ATOM 3181 O O . ILE A 1 235 ? 88.524 165.202 1.493 1.00 59.53 1058 ILE A O 1
ATOM 3197 N N . THR A 1 236 ? 90.143 166.475 2.392 1.00 65.32 1059 THR A N 1
ATOM 3198 C CA . THR A 1 236 ? 90.890 165.369 2.964 1.00 72.42 1059 THR A CA 1
ATOM 3199 C C . THR A 1 236 ? 90.575 165.237 4.451 1.00 62.06 1059 THR A C 1
ATOM 3200 O O . THR A 1 236 ? 90.006 166.134 5.077 1.00 57.99 1059 THR A O 1
ATOM 3211 N N . LYS A 1 237 ? 90.954 164.091 5.018 1.00 59.47 1060 LYS A N 1
ATOM 3212 C CA . LYS A 1 237 ? 90.704 163.869 6.438 1.00 62.30 1060 LYS A CA 1
ATOM 3213 C C . LYS A 1 237 ? 91.483 164.861 7.292 1.00 61.32 1060 LYS A C 1
ATOM 3214 O O . LYS A 1 237 ? 90.978 165.341 8.312 1.00 52.12 1060 LYS A O 1
ATOM 3233 N N . ASP A 1 238 ? 92.713 165.187 6.884 1.00 65.90 1061 ASP A N 1
ATOM 3234 C CA . ASP A 1 238 ? 93.520 166.134 7.648 1.00 61.29 1061 ASP A CA 1
ATOM 3235 C C . ASP A 1 238 ? 92.824 167.483 7.771 1.00 58.10 1061 ASP A C 1
ATOM 3236 O O . ASP A 1 238 ? 92.883 168.123 8.827 1.00 68.93 1061 ASP A O 1
ATOM 3245 N N . GLU A 1 239 ? 92.162 167.937 6.709 1.00 62.23 1062 GLU A N 1
ATOM 3246 C CA . GLU A 1 239 ? 91.495 169.233 6.730 1.00 67.95 1062 GLU A CA 1
ATOM 3247 C C . GLU A 1 239 ? 90.003 169.130 7.033 1.00 63.05 1062 GLU A C 1
ATOM 3248 O O . GLU A 1 239 ? 89.313 170.153 7.026 1.00 64.39 1062 GLU A O 1
ATOM 3260 N N . ALA A 1 240 ? 89.490 167.928 7.296 1.00 57.19 1063 ALA A N 1
ATOM 3261 C CA . ALA A 1 240 ? 88.211 167.787 7.981 1.00 50.30 1063 ALA A CA 1
ATOM 3262 C C . ALA A 1 240 ? 88.380 167.826 9.492 1.00 53.86 1063 ALA A C 1
ATOM 3263 O O . ALA A 1 240 ? 87.499 168.326 10.203 1.00 46.45 1063 ALA A O 1
ATOM 3270 N N . GLU A 1 241 ? 89.495 167.297 9.996 1.00 59.12 1064 GLU A N 1
ATOM 3271 C CA . GLU A 1 241 ? 89.813 167.432 11.407 1.00 47.13 1064 GLU A CA 1
ATOM 3272 C C . GLU A 1 241 ? 90.108 168.878 11.772 1.00 43.65 1064 GLU A C 1
ATOM 3273 O O . GLU A 1 241 ? 89.937 169.261 12.934 1.00 42.17 1064 GLU A O 1
ATOM 3285 N N . LYS A 1 242 ? 90.534 169.693 10.803 1.00 44.12 1065 LYS A N 1
ATOM 3286 C CA . LYS A 1 242 ? 90.712 171.114 11.069 1.00 43.88 1065 LYS A CA 1
ATOM 3287 C C . LYS A 1 242 ? 89.368 171.799 11.280 1.00 49.60 1065 LYS A C 1
ATOM 3288 O O . LYS A 1 242 ? 89.226 172.636 12.179 1.00 48.98 1065 LYS A O 1
ATOM 3307 N N . LEU A 1 243 ? 88.370 171.461 10.457 1.00 48.25 1066 LEU A N 1
ATOM 3308 C CA . LEU A 1 243 ? 87.019 171.964 10.688 1.00 43.42 1066 LEU A CA 1
ATOM 3309 C C . LEU A 1 243 ? 86.512 171.536 12.057 1.00 41.48 1066 LEU A C 1
ATOM 3310 O O . LEU A 1 243 ? 86.051 172.365 12.848 1.00 45.69 1066 LEU A O 1
ATOM 3326 N N . PHE A 1 244 ? 86.586 170.235 12.348 1.00 39.84 1067 PHE A N 1
ATOM 3327 C CA . PHE A 1 244 ? 86.066 169.713 13.606 1.00 38.93 1067 PHE A CA 1
ATOM 3328 C C . PHE A 1 244 ? 86.641 170.442 14.813 1.00 35.10 1067 PHE A C 1
ATOM 3329 O O . PHE A 1 244 ? 85.979 170.549 15.851 1.00 29.42 1067 PHE A O 1
ATOM 3346 N N . ASN A 1 245 ? 87.871 170.934 14.706 1.00 41.37 1068 ASN A N 1
ATOM 3347 C CA . ASN A 1 245 ? 88.435 171.720 15.795 1.00 41.14 1068 ASN A CA 1
ATOM 3348 C C . ASN A 1 245 ? 87.756 173.081 15.902 1.00 44.05 1068 ASN A C 1
ATOM 3349 O O . ASN A 1 245 ? 87.497 173.567 17.010 1.00 39.09 1068 ASN A O 1
ATOM 3360 N N . GLN A 1 246 ? 87.464 173.714 14.760 1.00 37.71 1069 GLN A N 1
ATOM 3361 C CA . GLN A 1 246 ? 86.717 174.967 14.780 1.00 38.56 1069 GLN A CA 1
ATOM 3362 C C . GLN A 1 246 ? 85.336 174.773 15.397 1.00 35.79 1069 GLN A C 1
ATOM 3363 O O . GLN A 1 246 ? 84.862 175.622 16.161 1.00 35.82 1069 GLN A O 1
ATOM 3377 N N . ASP A 1 247 ? 84.673 173.659 15.074 1.00 36.58 1070 ASP A N 1
ATOM 3378 C CA . ASP A 1 247 ? 83.358 173.381 15.643 1.00 32.53 1070 ASP A CA 1
ATOM 3379 C C . ASP A 1 247 ? 83.440 173.114 17.141 1.00 34.25 1070 ASP A C 1
ATOM 3380 O O . ASP A 1 247 ? 82.529 173.487 17.891 1.00 29.46 1070 ASP A O 1
ATOM 3389 N N . VAL A 1 248 ? 84.508 172.449 17.595 1.00 31.33 1071 VAL A N 1
ATOM 3390 C CA . VAL A 1 248 ? 84.645 172.175 19.021 1.00 31.74 1071 VAL A CA 1
ATOM 3391 C C . VAL A 1 248 ? 84.903 173.465 19.782 1.00 31.20 1071 VAL A C 1
ATOM 3392 O O . VAL A 1 248 ? 84.305 173.710 20.835 1.00 31.67 1071 VAL A O 1
ATOM 3405 N N . ASP A 1 249 ? 85.795 174.310 19.264 1.00 38.16 1072 ASP A N 1
ATOM 3406 C CA . ASP A 1 249 ? 86.045 175.596 19.904 1.00 36.56 1072 ASP A CA 1
ATOM 3407 C C . ASP A 1 249 ? 84.756 176.401 20.016 1.00 35.00 1072 ASP A C 1
ATOM 3408 O O . ASP A 1 249 ? 84.444 176.947 21.081 1.00 34.18 1072 ASP A O 1
ATOM 3417 N N . ALA A 1 250 ? 83.979 176.456 18.931 1.00 35.59 1073 ALA A N 1
ATOM 3418 C CA . ALA A 1 250 ? 82.721 177.201 18.943 1.00 35.01 1073 ALA A CA 1
ATOM 3419 C C . ALA A 1 250 ? 81.784 176.708 20.042 1.00 38.17 1073 ALA A C 1
ATOM 3420 O O . ALA A 1 250 ? 81.155 177.515 20.737 1.00 44.86 1073 ALA A O 1
ATOM 3427 N N . ALA A 1 251 ? 81.664 175.389 20.210 1.00 31.73 1074 ALA A N 1
ATOM 3428 C CA . ALA A 1 251 ? 80.802 174.863 21.263 1.00 28.87 1074 ALA A CA 1
ATOM 3429 C C . ALA A 1 251 ? 81.301 175.280 22.642 1.00 39.03 1074 ALA A C 1
ATOM 3430 O O . ALA A 1 251 ? 80.522 175.739 23.487 1.00 37.53 1074 ALA A O 1
ATOM 3437 N N . VAL A 1 252 ? 82.608 175.140 22.884 1.00 42.45 1075 VAL A N 1
ATOM 3438 C CA . VAL A 1 252 ? 83.165 175.393 24.209 1.00 35.63 1075 VAL A CA 1
ATOM 3439 C C . VAL A 1 252 ? 82.983 176.848 24.624 1.00 36.24 1075 VAL A C 1
ATOM 3440 O O . VAL A 1 252 ? 82.988 177.150 25.822 1.00 33.61 1075 VAL A O 1
ATOM 3453 N N . ARG A 1 253 ? 82.799 177.761 23.666 1.00 38.79 1076 ARG A N 1
ATOM 3454 C CA . ARG A 1 253 ? 82.515 179.148 24.024 1.00 43.62 1076 ARG A CA 1
ATOM 3455 C C . ARG A 1 253 ? 81.041 179.341 24.368 1.00 45.85 1076 ARG A C 1
ATOM 3456 O O . ARG A 1 253 ? 80.712 179.991 25.368 1.00 39.19 1076 ARG A O 1
ATOM 3477 N N . GLY A 1 254 ? 80.140 178.776 23.566 1.00 44.60 1077 GLY A N 1
ATOM 3478 C CA . GLY A 1 254 ? 78.748 178.733 23.971 1.00 44.46 1077 GLY A CA 1
ATOM 3479 C C . GLY A 1 254 ? 78.571 178.086 25.330 1.00 36.24 1077 GLY A C 1
ATOM 3480 O O . GLY A 1 254 ? 77.715 178.494 26.118 1.00 43.44 1077 GLY A O 1
ATOM 3484 N N . ILE A 1 255 ? 79.391 177.080 25.631 1.00 28.85 1078 ILE A N 1
ATOM 3485 C CA . ILE A 1 255 ? 79.285 176.400 26.916 1.00 32.64 1078 ILE A CA 1
ATOM 3486 C C . ILE A 1 255 ? 79.697 177.325 28.054 1.00 34.66 1078 ILE A C 1
ATOM 3487 O O . ILE A 1 255 ? 79.060 177.349 29.114 1.00 28.37 1078 ILE A O 1
ATOM 3503 N N . LEU A 1 256 ? 80.772 178.090 27.865 1.00 45.63 1079 LEU A N 1
ATOM 3504 C CA . LEU A 1 256 ? 81.285 178.943 28.929 1.00 40.40 1079 LEU A CA 1
ATOM 3505 C C . LEU A 1 256 ? 80.518 180.249 29.064 1.00 41.37 1079 LEU A C 1
ATOM 3506 O O . LEU A 1 256 ? 80.695 180.946 30.067 1.00 45.50 1079 LEU A O 1
ATOM 3522 N N . ARG A 1 257 ? 79.676 180.599 28.093 1.00 47.76 1080 ARG A N 1
ATOM 3523 C CA . ARG A 1 257 ? 78.787 181.745 28.224 1.00 52.88 1080 ARG A CA 1
ATOM 3524 C C . ARG A 1 257 ? 77.393 181.364 28.708 1.00 56.33 1080 ARG A C 1
ATOM 3525 O O . ARG A 1 257 ? 76.595 182.258 29.008 1.00 64.61 1080 ARG A O 1
ATOM 3546 N N . ASN A 1 258 ? 77.082 180.072 28.795 1.00 55.42 1081 ASN A N 1
ATOM 3547 C CA . ASN A 1 258 ? 75.788 179.614 29.285 1.00 50.12 1081 ASN A CA 1
ATOM 3548 C C . ASN A 1 258 ? 75.879 179.394 30.789 1.00 47.82 1081 ASN A C 1
ATOM 3549 O O . ASN A 1 258 ? 76.733 178.637 31.260 1.00 44.04 1081 ASN A O 1
ATOM 3560 N N . ALA A 1 259 ? 74.985 180.041 31.537 1.00 51.97 1082 ALA A N 1
ATOM 3561 C CA . ALA A 1 259 ? 75.111 180.043 32.989 1.00 48.00 1082 ALA A CA 1
ATOM 3562 C C . ALA A 1 259 ? 74.957 178.649 33.575 1.00 41.95 1082 ALA A C 1
ATOM 3563 O O . ALA A 1 259 ? 75.516 178.362 34.640 1.00 36.44 1082 ALA A O 1
ATOM 3570 N N . LYS A 1 260 ? 74.213 177.770 32.901 1.00 46.87 1083 LYS A N 1
ATOM 3571 C CA . LYS A 1 260 ? 73.949 176.432 33.420 1.00 45.67 1083 LYS A CA 1
ATOM 3572 C C . LYS A 1 260 ? 75.028 175.424 33.045 1.00 43.27 1083 LYS A C 1
ATOM 3573 O O . LYS A 1 260 ? 75.287 174.488 33.812 1.00 36.24 1083 LYS A O 1
ATOM 3592 N N . LEU A 1 261 ? 75.662 175.590 31.886 1.00 40.55 1084 LEU A N 1
ATOM 3593 C CA . LEU A 1 261 ? 76.652 174.632 31.417 1.00 33.51 1084 LEU A CA 1
ATOM 3594 C C . LEU A 1 261 ? 78.058 174.926 31.920 1.00 35.29 1084 LEU A C 1
ATOM 3595 O O . LEU A 1 261 ? 78.831 173.989 32.143 1.00 41.88 1084 LEU A O 1
ATOM 3611 N N . LYS A 1 262 ? 78.407 176.199 32.101 1.00 34.76 1085 LYS A N 1
ATOM 3612 C CA . LYS A 1 262 ? 79.783 176.560 32.431 1.00 35.15 1085 LYS A CA 1
ATOM 3613 C C . LYS A 1 262 ? 80.298 175.858 33.683 1.00 38.04 1085 LYS A C 1
ATOM 3614 O O . LYS A 1 262 ? 81.357 175.208 33.613 1.00 30.38 1085 LYS A O 1
ATOM 3633 N N . PRO A 1 263 ? 79.628 175.936 34.835 1.00 33.25 1086 PRO A N 1
ATOM 3634 C CA . PRO A 1 263 ? 80.215 175.338 36.044 1.00 39.29 1086 PRO A CA 1
ATOM 3635 C C . PRO A 1 263 ? 80.359 173.832 35.950 1.00 40.77 1086 PRO A C 1
ATOM 3636 O O . PRO A 1 263 ? 81.323 173.266 36.478 1.00 40.94 1086 PRO A O 1
ATOM 3647 N N . VAL A 1 264 ? 79.415 173.158 35.299 1.00 37.19 1087 VAL A N 1
ATOM 3648 C CA . VAL A 1 264 ? 79.560 171.724 35.089 1.00 36.40 1087 VAL A CA 1
ATOM 3649 C C . VAL A 1 264 ? 80.798 171.441 34.250 1.00 35.76 1087 VAL A C 1
ATOM 3650 O O . VAL A 1 264 ? 81.622 170.586 34.592 1.00 34.64 1087 VAL A O 1
ATOM 3663 N N . TYR A 1 265 ? 80.953 172.164 33.139 1.00 35.53 1088 TYR A N 1
ATOM 3664 C CA . TYR A 1 265 ? 82.076 171.908 32.243 1.00 34.05 1088 TYR A CA 1
ATOM 3665 C C . TYR A 1 265 ? 83.408 172.124 32.949 1.00 34.59 1088 TYR A C 1
ATOM 3666 O O . TYR A 1 265 ? 84.337 171.325 32.793 1.00 29.89 1088 TYR A O 1
ATOM 3684 N N . ASP A 1 266 ? 83.522 173.196 33.734 1.00 38.13 1089 ASP A N 1
ATOM 3685 C CA . ASP A 1 266 ? 84.797 173.482 34.380 1.00 36.11 1089 ASP A CA 1
ATOM 3686 C C . ASP A 1 266 ? 85.192 172.378 35.351 1.00 37.91 1089 ASP A C 1
ATOM 3687 O O . ASP A 1 266 ? 86.384 172.083 35.505 1.00 45.83 1089 ASP A O 1
ATOM 3696 N N . SER A 1 267 ? 84.215 171.733 35.981 1.00 31.12 1090 SER A N 1
ATOM 3697 C CA . SER A 1 267 ? 84.481 170.778 37.047 1.00 40.06 1090 SER A CA 1
ATOM 3698 C C . SER A 1 267 ? 84.852 169.384 36.548 1.00 40.75 1090 SER A C 1
ATOM 3699 O O . SER A 1 267 ? 85.177 168.521 37.370 1.00 33.96 1090 SER A O 1
ATOM 3707 N N . LEU A 1 268 ? 84.831 169.137 35.243 1.00 38.25 1091 LEU A N 1
ATOM 3708 C CA . LEU A 1 268 ? 84.947 167.787 34.716 1.00 38.74 1091 LEU A CA 1
ATOM 3709 C C . LEU A 1 268 ? 86.291 167.552 34.043 1.00 40.06 1091 LEU A C 1
ATOM 3710 O O . LEU A 1 268 ? 86.876 168.457 33.439 1.00 36.53 1091 LEU A O 1
ATOM 3726 N N . ASP A 1 269 ? 86.760 166.308 34.153 1.00 37.81 1092 ASP A N 1
ATOM 3727 C CA . ASP A 1 269 ? 87.981 165.869 33.496 1.00 33.00 1092 ASP A CA 1
ATOM 3728 C C . ASP A 1 269 ? 87.794 165.831 31.979 1.00 28.60 1092 ASP A C 1
ATOM 3729 O O . ASP A 1 269 ? 86.720 166.105 31.441 1.00 31.00 1092 ASP A O 1
ATOM 3738 N N . ALA A 1 270 ? 88.864 165.447 31.287 1.00 35.57 1093 ALA A N 1
ATOM 3739 C CA . ALA A 1 270 ? 88.954 165.673 29.849 1.00 30.63 1093 ALA A CA 1
ATOM 3740 C C . ALA A 1 270 ? 87.950 164.825 29.081 1.00 32.97 1093 ALA A C 1
ATOM 3741 O O . ALA A 1 270 ? 87.251 165.327 28.194 1.00 30.11 1093 ALA A O 1
ATOM 3748 N N . VAL A 1 271 ? 87.875 163.531 29.393 1.00 29.74 1094 VAL A N 1
ATOM 3749 C CA . VAL A 1 271 ? 86.954 162.657 28.673 1.00 33.00 1094 VAL A CA 1
ATOM 3750 C C . VAL A 1 271 ? 85.512 163.088 28.925 1.00 35.07 1094 VAL A C 1
ATOM 3751 O O . VAL A 1 271 ? 84.712 163.240 27.992 1.00 30.15 1094 VAL A O 1
ATOM 3764 N N . ARG A 1 272 ? 85.158 163.298 30.192 1.00 29.40 1095 ARG A N 1
ATOM 3765 C CA . ARG A 1 272 ? 83.802 163.728 30.499 1.00 30.52 1095 ARG A CA 1
ATOM 3766 C C . ARG A 1 272 ? 83.472 165.045 29.809 1.00 34.89 1095 ARG A C 1
ATOM 3767 O O . ARG A 1 272 ? 82.302 165.313 29.508 1.00 35.69 1095 ARG A O 1
ATOM 3788 N N . ARG A 1 273 ? 84.484 165.875 29.547 1.00 34.17 1096 ARG A N 1
ATOM 3789 C CA . ARG A 1 273 ? 84.255 167.110 28.808 1.00 25.54 1096 ARG A CA 1
ATOM 3790 C C . ARG A 1 273 ? 83.852 166.835 27.367 1.00 29.48 1096 ARG A C 1
ATOM 3791 O O . ARG A 1 273 ? 83.054 167.588 26.795 1.00 30.90 1096 ARG A O 1
ATOM 3812 N N . ALA A 1 274 ? 84.394 165.774 26.766 1.00 27.12 1097 ALA A N 1
ATOM 3813 C CA . ALA A 1 274 ? 84.035 165.424 25.397 1.00 26.95 1097 ALA A CA 1
ATOM 3814 C C . ALA A 1 274 ? 82.665 164.772 25.329 1.00 25.48 1097 ALA A C 1
ATOM 3815 O O . ALA A 1 274 ? 82.003 164.836 24.287 1.00 25.14 1097 ALA A O 1
ATOM 3822 N N . ALA A 1 275 ? 82.236 164.130 26.417 1.00 28.12 1098 ALA A N 1
ATOM 3823 C CA . ALA A 1 275 ? 80.864 163.639 26.490 1.00 29.25 1098 ALA A CA 1
ATOM 3824 C C . ALA A 1 275 ? 79.881 164.797 26.437 1.00 26.50 1098 ALA A C 1
ATOM 3825 O O . ALA A 1 275 ? 78.903 164.767 25.683 1.00 23.83 1098 ALA A O 1
ATOM 3832 N N . LEU A 1 276 ? 80.140 165.838 27.231 1.00 29.94 1099 LEU A N 1
ATOM 3833 C CA . LEU A 1 276 ? 79.285 167.019 27.221 1.00 31.72 1099 LEU A CA 1
ATOM 3834 C C . LEU A 1 276 ? 79.300 167.706 25.860 1.00 27.35 1099 LEU A C 1
ATOM 3835 O O . LEU A 1 276 ? 78.251 168.120 25.350 1.00 28.55 1099 LEU A O 1
ATOM 3851 N N . ILE A 1 277 ? 80.483 167.850 25.260 1.00 23.77 1100 ILE A N 1
ATOM 3852 C CA . ILE A 1 277 ? 80.563 168.463 23.941 1.00 21.20 1100 ILE A CA 1
ATOM 3853 C C . ILE A 1 277 ? 79.798 167.636 22.927 1.00 25.11 1100 ILE A C 1
ATOM 3854 O O . ILE A 1 277 ? 79.254 168.176 21.959 1.00 31.31 1100 ILE A O 1
ATOM 3870 N N . ASN A 1 278 ? 79.749 166.317 23.122 1.00 27.46 1101 ASN A N 1
ATOM 3871 C CA . ASN A 1 278 ? 78.967 165.460 22.236 1.00 26.15 1101 ASN A CA 1
ATOM 3872 C C . ASN A 1 278 ? 77.490 165.836 22.285 1.00 32.92 1101 ASN A C 1
ATOM 3873 O O . ASN A 1 278 ? 76.838 166.000 21.244 1.00 27.86 1101 ASN A O 1
ATOM 3884 N N . MET A 1 279 ? 76.948 165.987 23.497 1.00 30.23 1102 MET A N 1
ATOM 3885 C CA . MET A 1 279 ? 75.531 166.296 23.636 1.00 31.66 1102 MET A CA 1
ATOM 3886 C C . MET A 1 279 ? 75.211 167.649 23.026 1.00 34.05 1102 MET A C 1
ATOM 3887 O O . MET A 1 279 ? 74.158 167.823 22.398 1.00 26.32 1102 MET A O 1
ATOM 3901 N N . VAL A 1 280 ? 76.116 168.617 23.197 1.00 28.17 1103 VAL A N 1
ATOM 3902 C CA . VAL A 1 280 ? 75.910 169.935 22.610 1.00 29.60 1103 VAL A CA 1
ATOM 3903 C C . VAL A 1 280 ? 75.861 169.836 21.091 1.00 25.19 1103 VAL A C 1
ATOM 3904 O O . VAL A 1 280 ? 74.973 170.399 20.443 1.00 32.51 1103 VAL A O 1
ATOM 3917 N N . PHE A 1 281 ? 76.807 169.109 20.499 1.00 23.59 1104 PHE A N 1
ATOM 3918 C CA . PHE A 1 281 ? 76.788 168.928 19.054 1.00 29.35 1104 PHE A CA 1
ATOM 3919 C C . PHE A 1 281 ? 75.446 168.404 18.575 1.00 35.82 1104 PHE A C 1
ATOM 3920 O O . PHE A 1 281 ? 75.009 168.738 17.468 1.00 43.70 1104 PHE A O 1
ATOM 3937 N N . GLN A 1 282 ? 74.773 167.595 19.399 1.00 40.07 1105 GLN A N 1
ATOM 3938 C CA . GLN A 1 282 ? 73.574 166.858 19.008 1.00 37.59 1105 GLN A CA 1
ATOM 3939 C C . GLN A 1 282 ? 72.294 167.654 19.237 1.00 33.42 1105 GLN A C 1
ATOM 3940 O O . GLN A 1 282 ? 71.386 167.619 18.398 1.00 25.80 1105 GLN A O 1
ATOM 3954 N N . MET A 1 283 ? 72.216 168.379 20.355 1.00 34.69 1106 MET A N 1
ATOM 3955 C CA . MET A 1 283 ? 71.012 169.086 20.765 1.00 26.46 1106 MET A CA 1
ATOM 3956 C C . MET A 1 283 ? 71.193 170.592 20.883 1.00 33.79 1106 MET A C 1
ATOM 3957 O O . MET A 1 283 ? 70.219 171.289 21.193 1.00 31.94 1106 MET A O 1
ATOM 3971 N N . GLY A 1 284 ? 72.398 171.112 20.682 1.00 32.91 1107 GLY A N 1
ATOM 3972 C CA . GLY A 1 284 ? 72.665 172.519 20.881 1.00 22.08 1107 GLY A CA 1
ATOM 3973 C C . GLY A 1 284 ? 72.801 172.888 22.349 1.00 28.19 1107 GLY A C 1
ATOM 3974 O O . GLY A 1 284 ? 72.412 172.151 23.253 1.00 28.15 1107 GLY A O 1
ATOM 3978 N N . GLU A 1 285 ? 73.358 174.081 22.577 1.00 37.99 1108 GLU A N 1
ATOM 3979 C CA . GLU A 1 285 ? 73.598 174.549 23.939 1.00 36.11 1108 GLU A CA 1
ATOM 3980 C C . GLU A 1 285 ? 72.317 174.539 24.765 1.00 41.32 1108 GLU A C 1
ATOM 3981 O O . GLU A 1 285 ? 72.291 174.002 25.879 1.00 39.89 1108 GLU A O 1
ATOM 3993 N N . THR A 1 286 ? 71.239 175.130 24.237 1.00 37.46 1109 THR A N 1
ATOM 3994 C CA . THR A 1 286 ? 70.011 175.251 25.020 1.00 37.31 1109 THR A CA 1
ATOM 3995 C C . THR A 1 286 ? 69.438 173.882 25.371 1.00 37.90 1109 THR A C 1
ATOM 3996 O O . THR A 1 286 ? 69.020 173.648 26.512 1.00 41.77 1109 THR A O 1
ATOM 4007 N N . GLY A 1 287 ? 69.399 172.971 24.407 1.00 35.21 1110 GLY A N 1
ATOM 4008 C CA . GLY A 1 287 ? 68.947 171.619 24.675 1.00 43.96 1110 GLY A CA 1
ATOM 4009 C C . GLY A 1 287 ? 69.622 170.977 25.874 1.00 45.41 1110 GLY A C 1
ATOM 4010 O O . GLY A 1 287 ? 68.951 170.528 26.809 1.00 43.06 1110 GLY A O 1
ATOM 4014 N N . VAL A 1 288 ? 70.956 170.923 25.862 1.00 42.57 1111 VAL A N 1
ATOM 4015 C CA . VAL A 1 288 ? 71.676 170.325 26.983 1.00 38.61 1111 VAL A CA 1
ATOM 4016 C C . VAL A 1 288 ? 71.348 171.054 28.279 1.00 34.01 1111 VAL A C 1
ATOM 4017 O O . VAL A 1 288 ? 71.175 170.429 29.333 1.00 30.18 1111 VAL A O 1
ATOM 4030 N N . ALA A 1 289 ? 71.262 172.386 28.224 1.00 34.75 1112 ALA A N 1
ATOM 4031 C CA . ALA A 1 289 ? 71.051 173.170 29.437 1.00 35.25 1112 ALA A CA 1
ATOM 4032 C C . ALA A 1 289 ? 69.758 172.799 30.149 1.00 40.34 1112 ALA A C 1
ATOM 4033 O O . ALA A 1 289 ? 69.622 173.082 31.344 1.00 42.98 1112 ALA A O 1
ATOM 4040 N N . GLY A 1 290 ? 68.810 172.171 29.448 1.00 35.23 1113 GLY A N 1
ATOM 4041 C CA . GLY A 1 290 ? 67.572 171.727 30.057 1.00 34.47 1113 GLY A CA 1
ATOM 4042 C C . GLY A 1 290 ? 67.671 170.497 30.939 1.00 31.78 1113 GLY A C 1
ATOM 4043 O O . GLY A 1 290 ? 66.728 170.232 31.691 1.00 30.25 1113 GLY A O 1
ATOM 4047 N N . PHE A 1 291 ? 68.773 169.740 30.869 1.00 31.18 1114 PHE A N 1
ATOM 4048 C CA . PHE A 1 291 ? 68.957 168.552 31.705 1.00 32.03 1114 PHE A CA 1
ATOM 4049 C C . PHE A 1 291 ? 69.327 168.920 33.141 1.00 30.20 1114 PHE A C 1
ATOM 4050 O O . PHE A 1 291 ? 70.316 168.424 33.685 1.00 28.06 1114 PHE A O 1
ATOM 4067 N N . THR A 1 292 ? 68.505 169.758 33.772 1.00 32.78 1115 THR A N 1
ATOM 4068 C CA . THR A 1 292 ? 68.848 170.344 35.064 1.00 29.87 1115 THR A CA 1
ATOM 4069 C C . THR A 1 292 ? 69.340 169.309 36.076 1.00 33.97 1115 THR A C 1
ATOM 4070 O O . THR A 1 292 ? 70.392 169.486 36.696 1.00 34.88 1115 THR A O 1
ATOM 4081 N N . ASN A 1 293 ? 68.577 168.237 36.287 1.00 41.20 1116 ASN A N 1
ATOM 4082 C CA . ASN A 1 293 ? 68.894 167.333 37.392 1.00 36.90 1116 ASN A CA 1
ATOM 4083 C C . ASN A 1 293 ? 70.142 166.509 37.104 1.00 38.00 1116 ASN A C 1
ATOM 4084 O O . ASN A 1 293 ? 70.952 166.268 38.007 1.00 33.51 1116 ASN A O 1
ATOM 4095 N N . SER A 1 294 ? 70.312 166.056 35.860 1.00 40.59 1117 SER A N 1
ATOM 4096 C CA . SER A 1 294 ? 71.493 165.264 35.535 1.00 27.67 1117 SER A CA 1
ATOM 4097 C C . SER A 1 294 ? 72.761 166.103 35.616 1.00 30.62 1117 SER A C 1
ATOM 4098 O O . SER A 1 294 ? 73.822 165.587 35.988 1.00 33.41 1117 SER A O 1
ATOM 4106 N N . LEU A 1 295 ? 72.668 167.394 35.290 1.00 30.07 1118 LEU A N 1
ATOM 4107 C CA . LEU A 1 295 ? 73.833 168.269 35.372 1.00 31.99 1118 LEU A CA 1
ATOM 4108 C C . LEU A 1 295 ? 74.286 168.466 36.815 1.00 32.02 1118 LEU A C 1
ATOM 4109 O O . LEU A 1 295 ? 75.490 168.458 37.098 1.00 37.06 1118 LEU A O 1
ATOM 4125 N N . ARG A 1 296 ? 73.344 168.653 37.742 1.00 30.71 1119 ARG A N 1
ATOM 4126 C CA . ARG A 1 296 ? 73.729 168.827 39.139 1.00 38.75 1119 ARG A CA 1
ATOM 4127 C C . ARG A 1 296 ? 74.446 167.592 39.667 1.00 38.27 1119 ARG A C 1
ATOM 4128 O O . ARG A 1 296 ? 75.329 167.707 40.525 1.00 34.74 1119 ARG A O 1
ATOM 4149 N N . MET A 1 297 ? 74.103 166.409 39.151 1.00 32.96 1120 MET A N 1
ATOM 4150 C CA . MET A 1 297 ? 74.735 165.183 39.625 1.00 34.39 1120 MET A CA 1
ATOM 4151 C C . MET A 1 297 ? 76.136 165.001 39.051 1.00 38.00 1120 MET A C 1
ATOM 4152 O O . MET A 1 297 ? 77.008 164.428 39.718 1.00 33.47 1120 MET A O 1
ATOM 4166 N N . LEU A 1 298 ? 76.378 165.483 37.831 1.00 36.44 1121 LEU A N 1
ATOM 4167 C CA . LEU A 1 298 ? 77.725 165.420 37.276 1.00 34.85 1121 LEU A CA 1
ATOM 4168 C C . LEU A 1 298 ? 78.654 166.377 38.010 1.00 38.11 1121 LEU A C 1
ATOM 4169 O O . LEU A 1 298 ? 79.778 166.012 38.374 1.00 35.86 1121 LEU A O 1
ATOM 4185 N N . GLN A 1 299 ? 78.197 167.609 38.244 1.00 40.19 1122 GLN A N 1
ATOM 4186 C CA . GLN A 1 299 ? 78.987 168.553 39.024 1.00 45.98 1122 GLN A CA 1
ATOM 4187 C C . GLN A 1 299 ? 79.232 168.050 40.441 1.00 46.19 1122 GLN A C 1
ATOM 4188 O O . GLN A 1 299 ? 80.195 168.484 41.085 1.00 46.31 1122 GLN A O 1
ATOM 4202 N N . GLN A 1 300 ? 78.385 167.151 40.936 1.00 38.01 1123 GLN A N 1
ATOM 4203 C CA . GLN A 1 300 ? 78.568 166.523 42.235 1.00 37.79 1123 GLN A CA 1
ATOM 4204 C C . GLN A 1 300 ? 79.319 165.202 42.153 1.00 40.53 1123 GLN A C 1
ATOM 4205 O O . GLN A 1 300 ? 79.528 164.565 43.189 1.00 51.03 1123 GLN A O 1
ATOM 4219 N N . LYS A 1 301 ? 79.708 164.766 40.954 1.00 39.25 1124 LYS A N 1
ATOM 4220 C CA . LYS A 1 301 ? 80.482 163.544 40.739 1.00 43.70 1124 LYS A CA 1
ATOM 4221 C C . LYS A 1 301 ? 79.695 162.274 41.050 1.00 39.06 1124 LYS A C 1
ATOM 4222 O O . LYS A 1 301 ? 80.288 161.199 41.184 1.00 41.43 1124 LYS A O 1
ATOM 4241 N N . ARG A 1 302 ? 78.369 162.361 41.166 1.00 38.90 1125 ARG A N 1
ATOM 4242 C CA . ARG A 1 302 ? 77.530 161.176 41.366 1.00 39.24 1125 ARG A CA 1
ATOM 4243 C C . ARG A 1 302 ? 77.335 160.511 40.004 1.00 38.21 1125 ARG A C 1
ATOM 4244 O O . ARG A 1 302 ? 76.312 160.664 39.332 1.00 32.66 1125 ARG A O 1
ATOM 4265 N N . TRP A 1 303 ? 78.350 159.750 39.593 1.00 36.13 1126 TRP A N 1
ATOM 4266 C CA . TRP A 1 303 ? 78.366 159.214 38.236 1.00 37.71 1126 TRP A CA 1
ATOM 4267 C C . TRP A 1 303 ? 77.225 158.230 38.001 1.00 38.18 1126 TRP A C 1
ATOM 4268 O O . TRP A 1 303 ? 76.631 158.209 36.916 1.00 36.53 1126 TRP A O 1
ATOM 4289 N N . ASP A 1 304 ? 76.909 157.395 38.995 1.00 41.66 1127 ASP A N 1
ATOM 4290 C CA . ASP A 1 304 ? 75.942 156.326 38.757 1.00 50.62 1127 ASP A CA 1
ATOM 4291 C C . ASP A 1 304 ? 74.509 156.838 38.842 1.00 47.48 1127 ASP A C 1
ATOM 4292 O O . ASP A 1 304 ? 73.653 156.412 38.059 1.00 45.67 1127 ASP A O 1
ATOM 4301 N N . GLU A 1 305 ? 74.228 157.759 39.767 1.00 48.20 1128 GLU A N 1
ATOM 4302 C CA . GLU A 1 305 ? 72.909 158.382 39.794 1.00 46.81 1128 GLU A CA 1
ATOM 4303 C C . GLU A 1 305 ? 72.665 159.222 38.548 1.00 40.08 1128 GLU A C 1
ATOM 4304 O O . GLU A 1 305 ? 71.530 159.302 38.068 1.00 42.70 1128 GLU A O 1
ATOM 4316 N N . ALA A 1 306 ? 73.713 159.849 38.011 1.00 39.11 1129 ALA A N 1
ATOM 4317 C CA . ALA A 1 306 ? 73.556 160.646 36.799 1.00 42.85 1129 ALA A CA 1
ATOM 4318 C C . ALA A 1 306 ? 73.265 159.778 35.585 1.00 38.38 1129 ALA A C 1
ATOM 4319 O O . ALA A 1 306 ? 72.662 160.257 34.618 1.00 33.26 1129 ALA A O 1
ATOM 4326 N N . ALA A 1 307 ? 73.689 158.511 35.613 1.00 42.37 1130 ALA A N 1
ATOM 4327 C CA . ALA A 1 307 ? 73.454 157.611 34.488 1.00 42.81 1130 ALA A CA 1
ATOM 4328 C C . ALA A 1 307 ? 72.036 157.053 34.503 1.00 44.17 1130 ALA A C 1
ATOM 4329 O O . ALA A 1 307 ? 71.381 156.984 33.457 1.00 38.32 1130 ALA A O 1
ATOM 4336 N N . VAL A 1 308 ? 71.551 156.638 35.675 1.00 37.74 1131 VAL A N 1
ATOM 4337 C CA . VAL A 1 308 ? 70.182 156.148 35.765 1.00 38.40 1131 VAL A CA 1
ATOM 4338 C C . VAL A 1 308 ? 69.219 157.217 35.274 1.00 39.38 1131 VAL A C 1
ATOM 4339 O O . VAL A 1 308 ? 68.222 156.922 34.602 1.00 40.98 1131 VAL A O 1
ATOM 4352 N N . ASN A 1 309 ? 69.524 158.478 35.570 1.00 32.86 1132 ASN A N 1
ATOM 4353 C CA . ASN A 1 309 ? 68.622 159.572 35.246 1.00 31.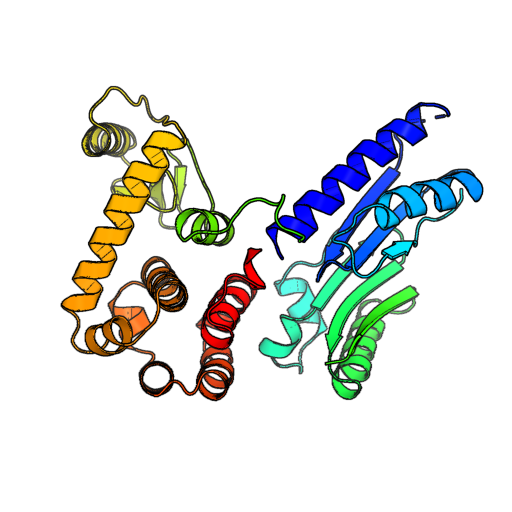07 1132 ASN A CA 1
ATOM 4354 C C . ASN A 1 309 ? 68.664 159.925 33.764 1.00 30.89 1132 ASN A C 1
ATOM 4355 O O . ASN A 1 309 ? 67.622 160.196 33.158 1.00 32.59 1132 ASN A O 1
ATOM 4366 N N . LEU A 1 310 ? 69.849 159.944 33.159 1.00 30.75 1133 LEU A N 1
ATOM 4367 C CA . LEU A 1 310 ? 69.926 160.291 31.747 1.00 32.43 1133 LEU A CA 1
ATOM 4368 C C . LEU A 1 310 ? 69.305 159.219 30.867 1.00 30.52 1133 LEU A C 1
ATOM 4369 O O . LEU A 1 310 ? 68.892 159.520 29.741 1.00 28.20 1133 LEU A O 1
ATOM 4385 N N . ALA A 1 311 ? 69.216 157.984 31.354 1.00 29.53 1134 ALA A N 1
ATOM 4386 C CA . ALA A 1 311 ? 68.610 156.904 30.588 1.00 33.69 1134 ALA A CA 1
ATOM 4387 C C . ALA A 1 311 ? 67.083 156.912 30.660 1.00 37.19 1134 ALA A C 1
ATOM 4388 O O . ALA A 1 311 ? 66.444 155.971 30.175 1.00 34.40 1134 ALA A O 1
ATOM 4395 N N . LYS A 1 312 ? 66.492 157.953 31.243 1.00 36.52 1135 LYS A N 1
ATOM 4396 C CA . LYS A 1 312 ? 65.049 158.096 31.329 1.00 26.60 1135 LYS A CA 1
ATOM 4397 C C . LYS A 1 312 ? 64.495 159.178 30.413 1.00 27.44 1135 LYS A C 1
ATOM 4398 O O . LYS A 1 312 ? 63.282 159.395 30.411 1.00 36.41 1135 LYS A O 1
ATOM 4417 N N . SER A 1 313 ? 65.336 159.853 29.632 1.00 24.98 1136 SER A N 1
ATOM 4418 C CA . SER A 1 313 ? 64.910 160.996 28.837 1.00 31.33 1136 SER A CA 1
ATOM 4419 C C . SER A 1 313 ? 64.523 160.585 27.416 1.00 30.87 1136 SER A C 1
ATOM 4420 O O . SER A 1 313 ? 64.788 159.470 26.967 1.00 28.93 1136 SER A O 1
ATOM 4428 N N . ARG A 1 314 ? 63.891 161.518 26.696 1.00 27.93 1137 ARG A N 1
ATOM 4429 C CA . ARG A 1 314 ? 63.609 161.275 25.284 1.00 35.04 1137 ARG A CA 1
ATOM 4430 C C . ARG A 1 314 ? 64.890 161.045 24.506 1.00 36.54 1137 ARG A C 1
ATOM 4431 O O . ARG A 1 314 ? 64.889 160.323 23.501 1.00 29.21 1137 ARG A O 1
ATOM 4452 N N . TRP A 1 315 ? 65.981 161.675 24.946 1.00 37.26 1138 TRP A N 1
ATOM 4453 C CA . TRP A 1 315 ? 67.275 161.496 24.303 1.00 31.54 1138 TRP A CA 1
ATOM 4454 C C . TRP A 1 315 ? 67.622 160.022 24.172 1.00 31.29 1138 TRP A C 1
ATOM 4455 O O . TRP A 1 315 ? 67.904 159.530 23.072 1.00 29.61 1138 TRP A O 1
ATOM 4476 N N . TYR A 1 316 ? 67.596 159.295 25.290 1.00 30.83 1139 TYR A N 1
ATOM 4477 C CA . TYR A 1 316 ? 67.852 157.860 25.232 1.00 35.74 1139 TYR A CA 1
ATOM 4478 C C . TYR A 1 316 ? 66.867 157.162 24.307 1.00 37.54 1139 TYR A C 1
ATOM 4479 O O . TYR A 1 316 ? 67.236 156.230 23.583 1.00 41.70 1139 TYR A O 1
ATOM 4497 N N . ASN A 1 317 ? 65.608 157.598 24.310 1.00 40.08 1140 ASN A N 1
ATOM 4498 C CA . ASN A 1 317 ? 64.601 156.916 23.508 1.00 42.34 1140 ASN A CA 1
ATOM 4499 C C . ASN A 1 317 ? 64.916 157.021 22.019 1.00 41.65 1140 ASN A C 1
ATOM 4500 O O . ASN A 1 317 ? 64.847 156.028 21.288 1.00 45.87 1140 ASN A O 1
ATOM 4511 N N . GLN A 1 318 ? 65.284 158.210 21.550 1.00 44.42 1141 GLN A N 1
ATOM 4512 C CA . GLN A 1 318 ? 65.417 158.442 20.117 1.00 38.04 1141 GLN A CA 1
ATOM 4513 C C . GLN A 1 318 ? 66.820 158.191 19.577 1.00 36.81 1141 GLN A C 1
ATOM 4514 O O . GLN A 1 318 ? 66.980 158.117 18.358 1.00 42.01 1141 GLN A O 1
ATOM 4528 N N . THR A 1 319 ? 67.835 158.065 20.434 1.00 41.53 1142 THR A N 1
ATOM 4529 C CA . THR A 1 319 ? 69.198 157.741 20.000 1.00 36.38 1142 THR A CA 1
ATOM 4530 C C . THR A 1 319 ? 69.856 156.851 21.051 1.00 39.30 1142 THR A C 1
ATOM 4531 O O . THR A 1 319 ? 70.877 157.207 21.648 1.00 32.14 1142 THR A O 1
ATOM 4542 N N . PRO A 1 320 ? 69.300 155.658 21.277 1.00 41.37 1143 PRO A N 1
ATOM 4543 C CA . PRO A 1 320 ? 69.745 154.861 22.433 1.00 33.52 1143 PRO A CA 1
ATOM 4544 C C . PRO A 1 320 ? 71.183 154.383 22.338 1.00 32.56 1143 PRO A C 1
ATOM 4545 O O . PRO A 1 320 ? 71.886 154.376 23.357 1.00 33.88 1143 PRO A O 1
ATOM 4556 N N . ASN A 1 321 ? 71.642 153.960 21.157 1.00 33.14 1144 ASN A N 1
ATOM 4557 C CA . ASN A 1 321 ? 73.011 153.463 21.038 1.00 35.62 1144 ASN A CA 1
ATOM 4558 C C . ASN A 1 321 ? 74.011 154.552 21.390 1.00 35.83 1144 ASN A C 1
ATOM 4559 O O . ASN A 1 321 ? 74.909 154.347 22.217 1.00 30.57 1144 ASN A O 1
ATOM 4570 N N . ARG A 1 322 ? 73.868 155.722 20.769 1.00 34.90 1145 ARG A N 1
ATOM 4571 C CA . ARG A 1 322 ? 74.708 156.859 21.119 1.00 32.23 1145 ARG A CA 1
ATOM 4572 C C . ARG A 1 322 ? 74.601 157.172 22.607 1.00 32.39 1145 ARG A C 1
ATOM 4573 O O . ARG A 1 322 ? 75.582 157.075 23.351 1.00 41.88 1145 ARG A O 1
ATOM 4594 N N . ALA A 1 323 ? 73.408 157.534 23.067 1.00 28.42 1146 ALA A N 1
ATOM 4595 C CA . ALA A 1 323 ? 73.239 157.862 24.475 1.00 29.11 1146 ALA A CA 1
ATOM 4596 C C . ALA A 1 323 ? 73.792 156.779 25.397 1.00 32.53 1146 ALA A C 1
ATOM 4597 O O . ALA A 1 323 ? 74.126 157.073 26.551 1.00 30.95 1146 ALA A O 1
ATOM 4604 N N . LYS A 1 324 ? 73.896 155.531 24.932 1.00 31.17 1147 LYS A N 1
ATOM 4605 C CA . LYS A 1 324 ? 74.486 154.505 25.788 1.00 34.42 1147 LYS A CA 1
ATOM 4606 C C . LYS A 1 324 ? 75.990 154.691 25.884 1.00 36.02 1147 LYS A C 1
ATOM 4607 O O . LYS A 1 324 ? 76.581 154.504 26.954 1.00 35.36 1147 LYS A O 1
ATOM 4626 N N . ARG A 1 325 ? 76.625 155.057 24.771 1.00 33.97 1148 ARG A N 1
ATOM 4627 C CA . ARG A 1 325 ? 78.055 155.324 24.789 1.00 30.01 1148 ARG A CA 1
ATOM 4628 C C . ARG A 1 325 ? 78.354 156.613 25.537 1.00 30.76 1148 ARG A C 1
ATOM 4629 O O . ARG A 1 325 ? 79.252 156.656 26.386 1.00 37.49 1148 ARG A O 1
ATOM 4650 N N . VAL A 1 326 ? 77.601 157.674 25.242 1.00 29.60 1149 VAL A N 1
ATOM 4651 C CA . VAL A 1 326 ? 77.831 158.958 25.898 1.00 29.80 1149 VAL A CA 1
ATOM 4652 C C . VAL A 1 326 ? 77.676 158.812 27.403 1.00 29.21 1149 VAL A C 1
ATOM 4653 O O . VAL A 1 326 ? 78.433 159.401 28.186 1.00 25.32 1149 VAL A O 1
ATOM 4666 N N . ILE A 1 327 ? 76.711 158.006 27.829 1.00 30.75 1150 ILE A N 1
ATOM 4667 C CA . ILE A 1 327 ? 76.407 157.909 29.250 1.00 37.88 1150 ILE A CA 1
ATOM 4668 C C . ILE A 1 327 ? 77.440 157.055 29.967 1.00 31.42 1150 ILE A C 1
ATOM 4669 O O . ILE A 1 327 ? 77.793 157.334 31.118 1.00 32.28 1150 ILE A O 1
ATOM 4685 N N . THR A 1 328 ? 77.951 156.010 29.307 1.00 33.16 1151 THR A N 1
ATOM 4686 C CA . THR A 1 328 ? 79.021 155.217 29.908 1.00 37.88 1151 THR A CA 1
ATOM 4687 C C . THR A 1 328 ? 80.297 156.043 30.049 1.00 33.09 1151 THR A C 1
ATOM 4688 O O . THR A 1 328 ? 81.003 155.948 31.064 1.00 23.93 1151 THR A O 1
ATOM 4699 N N . THR A 1 329 ? 80.599 156.868 29.046 1.00 28.59 1152 THR A N 1
ATOM 4700 C CA . THR A 1 329 ? 81.692 157.822 29.174 1.00 29.35 1152 THR A CA 1
ATOM 4701 C C . THR A 1 329 ? 81.533 158.685 30.421 1.00 33.33 1152 THR A C 1
ATOM 4702 O O . THR A 1 329 ? 82.510 158.945 31.134 1.00 33.96 1152 THR A O 1
ATOM 4713 N N . PHE A 1 330 ? 80.310 159.151 30.696 1.00 30.69 1153 PHE A N 1
ATOM 4714 C CA . PHE A 1 330 ? 80.073 159.924 31.912 1.00 29.67 1153 PHE A CA 1
ATOM 4715 C C . PHE A 1 330 ? 80.260 159.077 33.162 1.00 30.55 1153 PHE A C 1
ATOM 4716 O O . PHE A 1 330 ? 80.658 159.602 34.207 1.00 30.24 1153 PHE A O 1
ATOM 4733 N N . ARG A 1 331 ? 79.971 157.776 33.081 1.00 34.19 1154 ARG A N 1
ATOM 4734 C CA . ARG A 1 331 ? 80.007 156.928 34.269 1.00 33.09 1154 ARG A CA 1
ATOM 4735 C C . ARG A 1 331 ? 81.423 156.474 34.583 1.00 33.47 1154 ARG A C 1
ATOM 4736 O O . ARG A 1 331 ? 81.834 156.469 35.747 1.00 31.96 1154 ARG A O 1
ATOM 4757 N N . THR A 1 332 ? 82.179 156.089 33.560 1.00 39.87 1155 THR A N 1
ATOM 4758 C CA . THR A 1 332 ? 83.541 155.614 33.747 1.00 38.01 1155 THR A CA 1
ATOM 4759 C C . THR A 1 332 ? 84.575 156.726 33.663 1.00 37.42 1155 THR A C 1
ATOM 4760 O O . THR A 1 332 ? 85.673 156.576 34.212 1.00 37.39 1155 THR A O 1
ATOM 4771 N N . GLY A 1 333 ? 84.254 157.832 33.000 1.00 40.10 1156 GLY A N 1
ATOM 4772 C CA . GLY A 1 333 ? 85.271 158.819 32.690 1.00 41.09 1156 GLY A CA 1
ATOM 4773 C C . GLY A 1 333 ? 86.351 158.294 31.770 1.00 38.75 1156 GLY A C 1
ATOM 4774 O O . GLY A 1 333 ? 87.482 158.791 31.808 1.00 41.64 1156 GLY A O 1
ATOM 4778 N N . THR A 1 334 ? 86.035 157.300 30.939 1.00 31.61 1157 THR A N 1
ATOM 4779 C CA . THR A 1 334 ? 87.014 156.695 30.046 1.00 36.98 1157 THR A CA 1
ATOM 4780 C C . THR A 1 334 ? 86.384 156.459 28.679 1.00 42.75 1157 THR A C 1
ATOM 4781 O O . THR A 1 334 ? 85.185 156.667 28.479 1.00 43.26 1157 THR A O 1
ATOM 4792 N N . TRP A 1 335 ? 87.214 156.004 27.728 1.00 41.69 1158 TRP A N 1
ATOM 4793 C CA . TRP A 1 335 ? 86.781 155.720 26.362 1.00 38.75 1158 TRP A CA 1
ATOM 4794 C C . TRP A 1 335 ? 86.315 154.277 26.173 1.00 39.30 1158 TRP A C 1
ATOM 4795 O O . TRP A 1 335 ? 86.397 153.751 25.052 1.00 36.83 1158 TRP A O 1
ATOM 4816 N N . ASP A 1 336 ? 85.836 153.620 27.229 1.00 42.90 1159 ASP A N 1
ATOM 4817 C CA . ASP A 1 336 ? 85.393 152.230 27.135 1.00 49.19 1159 ASP A CA 1
ATOM 4818 C C . ASP A 1 336 ? 84.408 152.012 25.991 1.00 51.39 1159 ASP A C 1
ATOM 4819 O O . ASP A 1 336 ? 84.731 151.345 25.002 1.00 45.75 1159 ASP A O 1
ATOM 4828 N N . ALA A 1 337 ? 83.202 152.574 26.119 1.00 54.61 1160 ALA A N 1
ATOM 4829 C CA . ALA A 1 337 ? 82.139 152.296 25.157 1.00 46.35 1160 ALA A CA 1
ATOM 4830 C C . ALA A 1 337 ? 82.581 152.528 23.718 1.00 40.22 1160 ALA A C 1
ATOM 4831 O O . ALA A 1 337 ? 82.034 151.909 22.797 1.00 40.68 1160 ALA A O 1
ATOM 4838 N N . TYR A 1 338 ? 83.558 153.409 23.497 1.00 43.34 1161 TYR A N 1
ATOM 4839 C CA . TYR A 1 338 ? 83.978 153.732 22.138 1.00 43.24 1161 TYR A CA 1
ATOM 4840 C C . TYR A 1 338 ? 85.140 152.869 21.664 1.00 41.92 1161 TYR A C 1
ATOM 4841 O O . TYR A 1 338 ? 85.205 152.522 20.480 1.00 40.59 1161 TYR A O 1
ATOM 4859 N N . ALA A 1 339 ? 86.060 152.521 22.556 1.00 41.04 1162 ALA A N 1
ATOM 4860 C CA . ALA A 1 339 ? 87.155 151.628 22.197 1.00 50.35 1162 ALA A CA 1
ATOM 4861 C C . ALA A 1 339 ? 86.621 150.228 21.855 1.00 53.75 1162 ALA A C 1
ATOM 4862 O O . ALA A 1 339 ? 87.187 149.515 21.025 1.00 47.12 1162 ALA A O 1
#

InterPro domains:
  IPR001165 T4-type lysozyme [PR00684] (4-23)
  IPR001165 T4-type lysozyme [PR00684] (24-42)
  IPR001165 T4-type lysozyme [PR00684] (51-70)
  IPR001165 T4-type lysozyme [PR00684] (72-92)
  IPR001165 T4-type lysozyme [PR00684] (95-114)
  IPR001165 T4-type lysozyme [PR00684] (118-137)
  IPR001165 T4-type lysozyme [PR00684] (138-159)
  IPR002196 Glycoside hydrolase, family 24 [PF00959] (11-141)
  IPR023346 Lysozyme-like domain superfamily [SSF53955] (1-161)
  IPR023347 Lysozyme domain superfamily [G3DSA:1.10.530.40] (2-162)
  IPR034690 Endolysin T4 type [MF_04110] (1-159)
  IPR052619 Bacteriophage lysozyme-like [PTHR37406] (4-161)

Radius of gyration: 22.17 Å; Cα contacts (8 Å, |Δi|>4): 434; chains: 1; bounding box: 42×62×48 Å

Nearest PDB structures (foldseek):
  6xmv-assembly1_A  TM=1.003E+00  e=2.567E-58  Neisseria gonorrhoeae FA 1090
  3sbb-assembly1_C  TM=9.891E-01  e=1.514E-25  Tequatrovirus T4
  5wf6-assembly1_A  TM=9.935E-01  e=6.446E-25  Homo sapiens
  6igl-assembly1_A  TM=9.901E-01  e=4.614E-25  Homo sapiens
  7p41-assembly1_D  TM=8.998E-01  e=4.614E-25  Homo sapiens

Sequence (307 aa):
METDDNVMALRIETTARSYLRQNTPQISVVGYNRHLLLLGQVATEGEKQFVGQIARSEQAAEGVYNYITVAGDTWNTSKVRATLLGISPATQARVKIITYGNVTYVMGILTPEEQAQITQKVSTTVGVQKVITLYQNYENLYFQGMNIFEMLRIDEGLRLKIYKDTEGYYTIGIGHLLTKSPSLNAAKSELDKAIGRNTNGVITKDEAEKLFNQDVDAAVRGILRNAKLKPVYDSLDAVRRAALINMVFQMGETGVAGFTNSLRMLQQKRWDEAAVNLAKSRWYNQTPNRAKRVITTFRTGTWDAYA

Foldseek 3Di:
DVQLQVVLQVVLVVVLVVVQVVVVFFWGWGGDPLAIEIEGEAADPVSLVVSQVSSVVPPSRPHYHRPYHHVWDKDDPVNLCVQQPPDALQQSLQWIWIQDDQEIEIEGAEAPVVVVSSQVSVCVVSPPTHYHYDYHYNVPPPGDDDDLLLLLCVVANAAFFWDADPLQFIAHGRRHGQDRDNDVVSSQVSVCVQQVDNCVRGDDNVSSVVVVVVLLVVQVVLQCPDPQRNLLLVQDDDLLNSLLSVVCSVQNPVRVSVPRPLSVCSSVVVLVVSLVVLCPDVVCVVRVNSNVQSSVCSNVVDNVSPD